Protein AF-A0A318KUV0-F1 (afdb_monomer)

Nearest PDB structures (foldseek):
  8rte-assembly1_B  TM=6.485E-01  e=6.476E-03  Bacillus phage phi105
  7v1k-assembly1_A-2  TM=5.386E-01  e=4.989E-03  Homo sapiens
  7v1m-assembly1_H  TM=5.666E-01  e=4.022E-02  Homo sapiens
  5tqb-assembly1_B  TM=4.330E-01  e=5.695E-02  Thermochaetoides thermophila DSM 1495
  8qag-assembly2_B  TM=3.791E-01  e=3.536E-01  synthetic construct

Foldseek 3Di:
DVLVVQCVVCVVVVDLLSNLLSLLVVLVVCLVVVVLVVSLVSLVVSCVSLVVVVPDPPDDLLSLQSNLSSLLSNLLSCLLVLVLVSNVVSLVVSLVSQVVSNLPDANPSSRRHNLCSLLSQLSSCLSNLNLVRNVVSLVVHPLVSSPDLLSSLVSLQSNLSSCVSVVNLVSSLVSNVVSCVSPVVNLLPDPSSLVSLVVCCVPPDPPCNVVSVVSCVSSVRDD

Solvent-accessible surface area (backbone atoms only — not comparable to full-atom values): 11361 Å² total; per-residue (Å²): 108,72,52,63,49,48,37,53,52,18,63,75,66,74,40,45,61,51,32,31,57,24,34,52,57,39,29,53,56,27,44,77,69,67,41,43,70,59,20,44,50,47,35,50,53,31,43,64,63,36,50,84,50,66,83,42,93,86,51,59,68,57,58,54,32,52,44,25,44,32,35,34,50,43,12,47,47,29,10,71,69,60,35,56,71,57,15,53,52,23,41,53,54,17,44,53,45,24,58,74,61,29,88,84,42,60,29,82,91,80,56,32,28,42,57,45,47,34,45,49,44,16,46,38,18,40,52,52,73,34,34,71,55,10,51,54,26,47,72,68,43,54,65,85,66,39,80,50,49,56,58,47,13,50,40,30,41,41,53,17,52,20,27,48,76,68,74,35,53,70,60,16,50,54,26,45,53,53,12,36,76,60,16,51,71,46,43,42,73,31,65,67,52,48,54,52,47,55,50,40,70,76,60,52,58,91,92,40,58,64,61,54,48,55,51,27,52,77,38,68,43,94,123

Sequence (223 aa):
MVAGRAVNEGYEADDPYVIACSAWAMVQALRDSGRWEEAITLARNAIDQISPFLGREDTPDDWHGIVGALEFEIAYVHGRRGRSGDAWRGLEQADRIAQQLGPTYRHVQTSFSQPIMAAHATTLGVELRQPGEALRAARSVDTDRIVSVPRRGRHLIEVARAYMQRDEDTAALAMLVKSEQTAPETIRYNGFARDMLCDLLKKPPTGMHADIRELSQRVGVRV

Secondary structure (DSSP, 8-state):
-HHHHHHHHHHHHT-HHHHHHHHHHHHHHHHHTT-HHHHHHHHHHHHHHHHHHHTSTT--HHHHHHHHHHHHHHHHHHHHTT-HHHHHHHHHHHHHHHHHH-TT---TTT--SGGGHHHHHHHHHHHTT-HHHHHHHHHT--GGG---HHHHHHHHHHHHHHHHTTT-HHHHHHHHHHHHHH-HHHHHT-HHHHHHHHHHHHSPPTT-HHHHHHHHHHHT---

Organism: NCBI:txid228006

InterPro domains:
  IPR011990 Tetratricopeptide-like helical domain superfamily [G3DSA:1.25.40.10] (5-211)
  IPR011990 Tetratricopeptide-like helical domain superfamily [SSF48452] (25-187)

Structure (mmCIF, N/CA/C/O backbone):
data_AF-A0A318KUV0-F1
#
_entry.id   AF-A0A318KUV0-F1
#
loop_
_atom_site.group_PDB
_atom_site.id
_atom_site.type_symbol
_atom_site.label_atom_id
_atom_site.label_alt_id
_atom_site.label_comp_id
_atom_site.label_asym_id
_atom_site.label_entity_id
_atom_site.label_seq_id
_atom_site.pdbx_PDB_ins_code
_atom_site.Cartn_x
_atom_site.Cartn_y
_atom_site.Cartn_z
_atom_site.occupancy
_atom_site.B_iso_or_equiv
_atom_site.auth_seq_id
_atom_site.auth_comp_id
_atom_site.auth_asym_id
_atom_site.auth_atom_id
_atom_site.pdbx_PDB_model_num
ATOM 1 N N . MET A 1 1 ? -12.215 11.969 -16.880 1.00 49.59 1 MET A N 1
ATOM 2 C CA . MET A 1 1 ? -11.351 11.363 -15.840 1.00 49.59 1 MET A CA 1
ATOM 3 C C . MET A 1 1 ? -9.904 11.637 -16.239 1.00 49.59 1 MET A C 1
ATOM 5 O O . MET A 1 1 ? -9.549 11.265 -17.348 1.00 49.59 1 MET A O 1
ATOM 9 N N . VAL A 1 2 ? -9.100 12.320 -15.415 1.00 53.75 2 VAL A N 1
ATOM 10 C CA . VAL A 1 2 ? -7.715 12.722 -15.772 1.00 53.75 2 VAL A CA 1
ATOM 11 C C . VAL A 1 2 ? -6.841 11.510 -16.129 1.00 53.75 2 VAL A C 1
ATOM 13 O O . VAL A 1 2 ? -6.097 11.569 -17.098 1.00 53.75 2 VAL A O 1
ATOM 16 N N . ALA A 1 3 ? -7.034 10.373 -15.451 1.00 53.19 3 ALA A N 1
ATOM 17 C CA . ALA A 1 3 ? -6.349 9.117 -15.768 1.00 53.19 3 ALA A CA 1
ATOM 18 C C . ALA A 1 3 ? -6.646 8.597 -17.188 1.00 53.19 3 ALA A C 1
ATOM 20 O O . ALA A 1 3 ? -5.745 8.132 -17.871 1.00 53.19 3 ALA A O 1
ATOM 21 N N . GLY A 1 4 ? -7.892 8.713 -17.665 1.00 46.19 4 GLY A N 1
ATOM 22 C CA . GLY A 1 4 ? -8.251 8.302 -19.029 1.00 46.19 4 GLY A CA 1
ATOM 23 C C . GLY A 1 4 ? -7.631 9.196 -20.104 1.00 46.19 4 GLY A C 1
ATOM 24 O O . GLY A 1 4 ? -7.308 8.718 -21.184 1.00 46.19 4 GLY A O 1
ATOM 25 N N . ARG A 1 5 ? -7.416 10.479 -19.788 1.00 59.31 5 ARG A N 1
ATOM 26 C CA . ARG A 1 5 ? -6.729 11.420 -20.675 1.00 59.31 5 ARG A CA 1
ATOM 27 C C . ARG A 1 5 ? -5.219 11.160 -20.718 1.00 59.31 5 ARG A C 1
ATOM 29 O O . ARG A 1 5 ? -4.675 11.119 -21.808 1.00 59.31 5 ARG A O 1
ATOM 36 N N . ALA A 1 6 ? -4.586 10.891 -19.573 1.00 61.41 6 ALA A N 1
ATOM 37 C CA . ALA A 1 6 ? -3.166 10.530 -19.503 1.00 61.41 6 ALA A CA 1
ATOM 38 C C . ALA A 1 6 ? -2.847 9.232 -20.270 1.00 61.41 6 ALA A C 1
ATOM 40 O O . ALA A 1 6 ? -1.854 9.172 -20.983 1.00 61.41 6 ALA A O 1
ATOM 41 N N . VAL A 1 7 ? -3.728 8.222 -20.195 1.00 59.88 7 VAL A N 1
ATOM 42 C CA . VAL A 1 7 ? -3.607 7.004 -21.018 1.00 59.88 7 VAL A CA 1
ATOM 43 C C . VAL A 1 7 ? -3.669 7.340 -22.511 1.00 59.88 7 VAL A C 1
ATOM 45 O O . VAL A 1 7 ? -2.846 6.846 -23.272 1.00 59.88 7 VAL A O 1
ATOM 48 N N . ASN A 1 8 ? -4.609 8.193 -22.932 1.00 59.19 8 ASN A N 1
ATOM 49 C CA . ASN A 1 8 ? -4.754 8.570 -24.339 1.00 59.19 8 ASN A CA 1
ATOM 50 C C . ASN A 1 8 ? -3.560 9.395 -24.855 1.00 59.19 8 ASN A C 1
ATOM 52 O O . ASN A 1 8 ? -3.071 9.133 -25.943 1.00 59.19 8 ASN A O 1
ATOM 56 N N . GLU A 1 9 ? -3.053 10.337 -24.055 1.00 57.72 9 GLU A N 1
ATOM 57 C CA . GLU A 1 9 ? -1.864 11.140 -24.382 1.00 57.72 9 GLU A CA 1
ATOM 58 C C . GLU A 1 9 ? -0.579 10.284 -24.410 1.00 57.72 9 GLU A C 1
ATOM 60 O O . GLU A 1 9 ? 0.293 10.514 -25.241 1.00 57.72 9 GLU A O 1
ATOM 65 N N . GLY A 1 10 ? -0.471 9.250 -23.563 1.00 57.34 10 GLY A N 1
ATOM 66 C CA . GLY A 1 10 ? 0.633 8.284 -23.616 1.00 57.34 10 GLY A CA 1
ATOM 67 C C . GLY A 1 10 ? 0.659 7.472 -24.913 1.00 57.34 10 GLY A C 1
ATOM 68 O O . GLY A 1 10 ? 1.731 7.256 -25.473 1.00 57.34 10 GLY A O 1
ATOM 69 N N . TYR A 1 11 ? -0.513 7.087 -25.428 1.00 55.66 11 TYR A N 1
ATOM 70 C CA . TYR A 1 11 ? -0.623 6.460 -26.749 1.00 55.66 11 TYR A CA 1
ATOM 71 C C . TYR A 1 11 ? -0.291 7.427 -27.896 1.00 55.66 11 TYR A C 1
ATOM 73 O O . TYR A 1 11 ? 0.215 6.987 -28.918 1.00 55.66 11 TYR A O 1
ATOM 81 N N . GLU A 1 12 ? -0.525 8.735 -27.744 1.00 57.56 12 GLU A N 1
ATOM 82 C CA . GLU A 1 12 ? -0.132 9.735 -28.754 1.00 57.56 12 GLU A CA 1
ATOM 83 C C . GLU A 1 12 ? 1.391 9.976 -28.803 1.00 57.56 12 GLU A C 1
ATOM 85 O O . GLU A 1 12 ? 1.899 10.444 -29.822 1.00 57.56 12 GLU A O 1
ATOM 90 N N . ALA A 1 13 ? 2.123 9.643 -27.732 1.00 59.88 13 ALA A N 1
ATOM 91 C CA . ALA A 1 13 ? 3.579 9.777 -27.643 1.00 59.88 13 ALA A CA 1
ATOM 92 C C . ALA A 1 13 ? 4.362 8.488 -27.980 1.00 59.88 13 ALA A C 1
ATOM 94 O O . ALA A 1 13 ? 5.587 8.552 -28.073 1.00 59.88 13 ALA A O 1
ATOM 95 N N . ASP A 1 14 ? 3.684 7.341 -28.138 1.00 72.38 14 ASP A N 1
ATOM 96 C CA . ASP A 1 14 ? 4.270 6.009 -28.395 1.00 72.38 14 ASP A CA 1
ATOM 97 C C . ASP A 1 14 ? 5.411 5.598 -27.425 1.00 72.38 14 ASP A C 1
ATOM 99 O O . ASP A 1 14 ? 6.245 4.754 -27.754 1.00 72.38 14 ASP A O 1
ATOM 103 N N . ASP A 1 15 ? 5.455 6.156 -26.205 1.00 89.62 15 ASP A N 1
ATOM 104 C CA . ASP A 1 15 ? 6.446 5.802 -25.177 1.00 89.62 15 ASP A CA 1
ATOM 105 C C . ASP A 1 15 ? 5.895 4.701 -24.240 1.00 89.62 15 ASP A C 1
ATOM 107 O O . ASP A 1 15 ? 5.002 4.976 -23.421 1.00 89.62 15 ASP A O 1
ATOM 111 N N . PRO A 1 16 ? 6.434 3.462 -24.290 1.00 93.62 16 PRO A N 1
ATOM 112 C CA . PRO A 1 16 ? 5.980 2.351 -23.452 1.00 93.62 16 PRO A CA 1
ATOM 113 C C . PRO A 1 16 ? 6.046 2.640 -21.949 1.00 93.62 16 PRO A C 1
ATOM 115 O O . PRO A 1 16 ? 5.215 2.136 -21.189 1.00 93.62 16 PRO A O 1
ATOM 118 N N . TYR A 1 17 ? 6.997 3.465 -21.501 1.00 95.62 17 TYR A N 1
ATOM 119 C CA . TYR A 1 17 ? 7.115 3.840 -20.095 1.00 95.62 17 TYR A CA 1
ATOM 120 C C . TYR A 1 17 ? 5.980 4.769 -19.659 1.00 95.62 17 TYR A C 1
ATOM 122 O O . TYR A 1 17 ? 5.372 4.560 -18.606 1.00 95.62 17 TYR A O 1
ATOM 130 N N . VAL A 1 18 ? 5.622 5.755 -20.487 1.00 94.94 18 VAL A N 1
ATOM 131 C CA . VAL A 1 18 ? 4.495 6.663 -20.208 1.00 94.94 18 VAL A CA 1
ATOM 132 C C . VAL A 1 18 ? 3.168 5.898 -20.209 1.00 94.94 18 VAL A C 1
ATOM 134 O O . VAL A 1 18 ? 2.316 6.129 -19.339 1.00 94.94 18 VAL A O 1
ATOM 137 N N . ILE A 1 19 ? 3.008 4.940 -21.128 1.00 94.50 19 ILE A N 1
ATOM 138 C CA . ILE A 1 19 ? 1.853 4.033 -21.159 1.00 94.50 19 ILE A CA 1
ATOM 139 C C . ILE A 1 19 ? 1.793 3.203 -19.870 1.00 94.50 19 ILE A C 1
ATOM 141 O O . ILE A 1 19 ? 0.740 3.158 -19.229 1.00 94.50 19 ILE A O 1
ATOM 145 N N . ALA A 1 20 ? 2.908 2.611 -19.430 1.00 97.31 20 ALA A N 1
ATOM 146 C CA . ALA A 1 20 ? 2.973 1.829 -18.194 1.00 97.31 20 ALA A CA 1
ATOM 147 C C . ALA A 1 20 ? 2.659 2.665 -16.939 1.00 97.31 20 ALA A C 1
ATOM 149 O O . ALA A 1 20 ? 1.862 2.248 -16.091 1.00 97.31 20 ALA A O 1
ATOM 150 N N . CYS A 1 21 ? 3.196 3.883 -16.850 1.00 96.81 21 CYS A N 1
ATOM 151 C CA . CYS A 1 21 ? 2.899 4.839 -15.781 1.00 96.81 21 CYS A CA 1
ATOM 152 C C . CYS A 1 21 ? 1.412 5.219 -15.734 1.00 96.81 21 CYS A C 1
ATOM 154 O O . CYS A 1 21 ? 0.814 5.305 -14.653 1.00 96.81 21 CYS A O 1
ATOM 156 N N . SER A 1 22 ? 0.795 5.413 -16.899 1.00 95.69 22 SER A N 1
ATOM 157 C CA . SER A 1 22 ? -0.633 5.729 -17.015 1.00 95.69 22 SER A CA 1
ATOM 158 C C . SER A 1 22 ? -1.513 4.525 -16.671 1.00 95.69 22 SER A C 1
ATOM 160 O O . SER A 1 22 ? -2.502 4.663 -15.942 1.00 95.69 22 SER A O 1
ATOM 162 N N . ALA A 1 23 ? -1.122 3.331 -17.126 1.00 97.25 23 ALA A N 1
ATOM 163 C CA . ALA A 1 23 ? -1.769 2.073 -16.778 1.00 97.25 23 ALA A CA 1
ATOM 164 C C . ALA A 1 23 ? -1.761 1.860 -15.261 1.00 97.25 23 ALA A C 1
ATOM 166 O O . ALA A 1 23 ? -2.817 1.618 -14.685 1.00 97.25 23 ALA A O 1
ATOM 167 N N . TRP A 1 24 ? -0.625 2.059 -14.587 1.00 98.25 24 TRP A N 1
ATOM 168 C CA . TRP A 1 24 ? -0.522 1.922 -13.129 1.00 98.25 24 TRP A CA 1
ATOM 169 C C . TRP A 1 24 ? -1.517 2.814 -12.366 1.00 98.25 24 TRP A C 1
ATOM 171 O O . TRP A 1 24 ? -2.140 2.377 -11.393 1.00 98.25 24 TRP A O 1
ATOM 181 N N . ALA A 1 25 ? -1.722 4.057 -12.812 1.00 96.00 25 ALA A N 1
ATOM 182 C CA . ALA A 1 25 ? -2.704 4.954 -12.200 1.00 96.00 25 ALA A CA 1
ATOM 183 C C . ALA A 1 25 ? -4.151 4.480 -12.444 1.00 96.00 25 ALA A C 1
ATOM 185 O O . ALA A 1 25 ? -4.983 4.503 -11.534 1.00 96.00 25 ALA A O 1
ATOM 186 N N . MET A 1 26 ? -4.458 4.020 -13.661 1.00 97.62 26 MET A N 1
ATOM 187 C CA . MET A 1 26 ? -5.793 3.533 -14.026 1.00 97.62 26 MET A CA 1
ATOM 188 C C . MET A 1 26 ? -6.140 2.199 -13.347 1.00 97.62 26 MET A C 1
ATOM 190 O O . MET A 1 26 ? -7.279 2.008 -12.919 1.00 97.62 26 MET A O 1
ATOM 194 N N . VAL A 1 27 ? -5.172 1.293 -13.190 1.00 98.19 27 VAL A N 1
ATOM 195 C CA . VAL A 1 27 ? -5.347 -0.007 -12.519 1.00 98.19 27 VAL A CA 1
ATOM 196 C C . VAL A 1 27 ? -5.857 0.175 -11.091 1.00 98.19 27 VAL A C 1
ATOM 198 O O . VAL A 1 27 ? -6.770 -0.538 -10.675 1.00 98.19 27 VAL A O 1
ATOM 201 N N . GLN A 1 28 ? -5.366 1.185 -10.368 1.00 95.31 28 GLN A N 1
ATOM 202 C CA . GLN A 1 28 ? -5.860 1.510 -9.028 1.00 95.31 28 GLN A CA 1
ATOM 203 C C . GLN A 1 28 ? -7.338 1.921 -9.042 1.00 95.31 28 GLN A C 1
ATOM 205 O O . GLN A 1 28 ? -8.122 1.413 -8.240 1.00 95.31 28 GLN A O 1
ATOM 210 N N . ALA A 1 29 ? -7.744 2.775 -9.987 1.00 96.06 29 ALA A N 1
ATOM 211 C CA . ALA A 1 29 ? -9.140 3.193 -10.133 1.00 96.06 29 ALA A CA 1
ATOM 212 C C . ALA A 1 29 ? -10.065 2.026 -10.533 1.00 96.06 29 ALA A C 1
ATOM 214 O O . ALA A 1 29 ? -11.179 1.894 -10.016 1.00 96.06 29 ALA A O 1
ATOM 215 N N . LEU A 1 30 ? -9.605 1.145 -11.427 1.00 97.50 30 LEU A N 1
ATOM 216 C CA . LEU A 1 30 ? -10.337 -0.062 -11.824 1.00 97.50 30 LEU A CA 1
ATOM 217 C C . LEU A 1 30 ? -10.481 -1.041 -10.652 1.00 97.50 30 LEU A C 1
ATOM 219 O O . LEU A 1 30 ? -11.585 -1.515 -10.380 1.00 97.50 30 LEU A O 1
ATOM 223 N N . ARG A 1 31 ? -9.401 -1.289 -9.900 1.00 96.69 31 ARG A N 1
ATOM 224 C CA . ARG A 1 31 ? -9.427 -2.125 -8.690 1.00 96.69 31 ARG A CA 1
ATOM 225 C C . ARG A 1 31 ? -10.434 -1.596 -7.673 1.00 96.69 31 ARG A C 1
ATOM 227 O O . ARG A 1 31 ? -11.232 -2.374 -7.146 1.00 96.69 31 ARG A O 1
ATOM 234 N N . ASP A 1 32 ? -10.395 -0.295 -7.398 1.00 92.56 32 ASP A N 1
ATOM 235 C CA . ASP A 1 32 ? -11.216 0.324 -6.357 1.00 92.56 32 ASP A CA 1
ATOM 236 C C . ASP A 1 32 ? -12.702 0.409 -6.762 1.00 92.56 32 ASP A C 1
ATOM 238 O O . ASP A 1 32 ? -13.569 0.427 -5.892 1.00 92.56 32 ASP A O 1
ATOM 242 N N . SER A 1 33 ? -13.010 0.344 -8.066 1.00 95.12 33 SER A N 1
ATOM 243 C CA . SER A 1 33 ? -14.377 0.226 -8.609 1.00 95.12 33 SER A CA 1
ATOM 244 C C . SER A 1 33 ? -14.851 -1.217 -8.848 1.00 95.12 33 SER A C 1
ATOM 246 O O . SER A 1 33 ? -15.948 -1.420 -9.365 1.00 95.12 33 SER A O 1
ATOM 248 N N . GLY A 1 34 ? -14.060 -2.230 -8.476 1.00 95.44 34 GLY A N 1
ATOM 249 C CA . GLY A 1 34 ? -14.435 -3.644 -8.619 1.00 95.44 34 GLY A CA 1
ATOM 250 C C . GLY A 1 34 ? -14.234 -4.236 -10.020 1.00 95.44 34 GLY A C 1
ATOM 251 O O . GLY A 1 34 ? -14.533 -5.408 -10.231 1.00 95.44 34 GLY A O 1
ATOM 252 N N . ARG A 1 35 ? -13.695 -3.466 -10.973 1.00 97.81 35 ARG A N 1
ATOM 253 C CA . 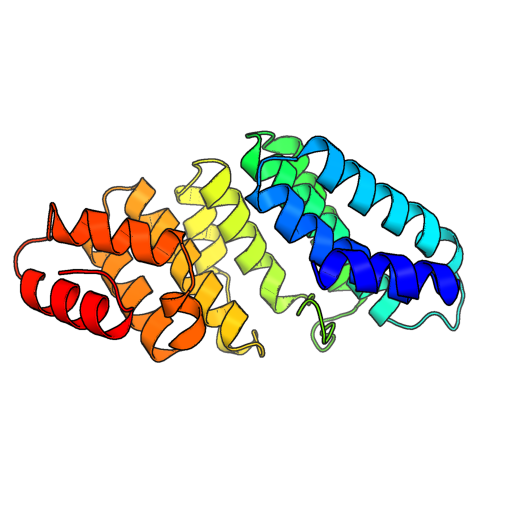ARG A 1 35 ? -13.428 -3.887 -12.363 1.00 97.81 35 ARG A CA 1
ATOM 254 C C . ARG A 1 35 ? -12.109 -4.654 -12.455 1.00 97.81 35 ARG A C 1
ATOM 256 O O . ARG A 1 35 ? -11.144 -4.221 -13.085 1.00 97.81 35 ARG A O 1
ATOM 263 N N . TRP A 1 36 ? -12.037 -5.772 -11.744 1.00 97.62 36 TRP A N 1
ATOM 264 C CA . TRP A 1 36 ? -10.783 -6.469 -11.461 1.00 97.62 36 TRP A CA 1
ATOM 265 C C . TRP A 1 36 ? -10.130 -7.112 -12.686 1.00 97.62 36 TRP A C 1
ATOM 267 O O . TRP A 1 36 ? -8.916 -7.014 -12.853 1.00 97.62 36 TRP A O 1
ATOM 277 N N . GLU A 1 37 ? -10.908 -7.767 -13.544 1.00 97.69 37 GLU A N 1
ATOM 278 C CA . GLU A 1 37 ? -10.403 -8.395 -14.768 1.00 97.69 37 GLU A CA 1
ATOM 279 C C . GLU A 1 37 ? -9.817 -7.350 -15.725 1.00 97.69 37 GLU A C 1
ATOM 281 O O . GLU A 1 37 ? -8.754 -7.566 -16.308 1.00 97.69 37 GLU A O 1
ATOM 286 N N . GLU A 1 38 ? -10.468 -6.191 -15.830 1.00 98.25 38 GLU A N 1
ATOM 287 C CA . GLU A 1 38 ? -9.990 -5.068 -16.639 1.00 98.25 38 GLU A CA 1
ATOM 288 C C . GLU A 1 38 ? -8.704 -4.472 -16.064 1.00 98.25 38 GLU A C 1
ATOM 290 O O . GLU A 1 38 ? -7.775 -4.185 -16.814 1.00 98.25 38 GLU A O 1
ATOM 295 N N . ALA A 1 39 ? -8.614 -4.355 -14.735 1.00 98.38 39 ALA A N 1
ATOM 296 C CA . ALA A 1 39 ? -7.406 -3.907 -14.047 1.00 98.38 39 ALA A CA 1
ATOM 297 C C . ALA A 1 39 ? -6.210 -4.831 -14.343 1.00 98.38 39 ALA A C 1
ATOM 299 O O . ALA A 1 39 ? -5.146 -4.363 -14.741 1.00 98.38 39 ALA A O 1
ATOM 300 N N . ILE A 1 40 ? -6.393 -6.150 -14.209 1.00 98.38 40 ILE A N 1
ATOM 301 C CA . ILE A 1 40 ? -5.331 -7.133 -14.486 1.00 98.38 40 ILE A CA 1
ATOM 302 C C . ILE A 1 40 ? -4.932 -7.101 -15.964 1.00 98.38 40 ILE A C 1
ATOM 304 O O . ILE A 1 40 ? -3.743 -7.121 -16.275 1.00 98.38 40 ILE A O 1
ATOM 308 N N . THR A 1 41 ? -5.910 -7.044 -16.871 1.00 98.56 41 THR A N 1
ATOM 309 C CA . THR A 1 41 ? -5.653 -7.019 -18.318 1.00 98.56 41 THR A CA 1
ATOM 310 C C . THR A 1 41 ? -4.865 -5.774 -18.712 1.00 98.56 41 THR A C 1
ATOM 312 O O . THR A 1 41 ? -3.871 -5.881 -19.424 1.00 98.56 41 THR A O 1
ATOM 315 N N . LEU A 1 42 ? -5.253 -4.602 -18.201 1.00 98.44 42 LEU A N 1
ATOM 316 C CA . LEU A 1 42 ? -4.548 -3.351 -18.468 1.00 98.44 42 LEU A CA 1
ATOM 317 C C . LEU A 1 42 ? -3.098 -3.392 -17.968 1.00 98.44 42 LEU A C 1
ATOM 319 O O . LEU A 1 42 ? -2.193 -3.005 -18.703 1.00 98.44 42 LEU A O 1
ATOM 323 N N . ALA A 1 43 ? -2.875 -3.882 -16.745 1.00 98.38 43 ALA A N 1
ATOM 324 C CA . ALA A 1 43 ? -1.534 -3.993 -16.182 1.00 98.38 43 ALA A CA 1
ATOM 325 C C . ALA A 1 43 ? -0.644 -4.949 -16.993 1.00 98.38 43 ALA A C 1
ATOM 327 O O . ALA A 1 43 ? 0.483 -4.593 -17.325 1.00 98.38 43 ALA A O 1
ATOM 328 N N . ARG A 1 44 ? -1.161 -6.130 -17.361 1.00 98.50 44 ARG A N 1
ATOM 329 C CA . ARG A 1 44 ? -0.422 -7.112 -18.172 1.00 98.50 44 ARG A CA 1
ATOM 330 C C . ARG A 1 44 ? -0.080 -6.576 -19.553 1.00 98.50 44 ARG A C 1
ATOM 332 O O . ARG A 1 44 ? 1.074 -6.644 -19.942 1.00 98.50 44 ARG A O 1
ATOM 339 N N . ASN A 1 45 ? -1.040 -5.958 -20.239 1.00 98.31 45 ASN A N 1
ATOM 340 C CA . ASN A 1 45 ? -0.791 -5.370 -21.555 1.00 98.31 45 ASN A CA 1
ATOM 341 C C . ASN A 1 45 ? 0.303 -4.293 -21.499 1.00 98.31 45 ASN A C 1
ATOM 343 O O . ASN A 1 45 ? 1.127 -4.211 -22.404 1.00 98.31 45 ASN A O 1
ATOM 347 N N . ALA A 1 46 ? 0.328 -3.476 -20.442 1.00 97.81 46 ALA A N 1
ATOM 348 C CA . ALA A 1 46 ? 1.381 -2.485 -20.249 1.00 97.81 46 ALA A CA 1
ATOM 349 C C . ALA A 1 46 ? 2.752 -3.132 -19.980 1.00 97.81 46 ALA A C 1
ATOM 351 O O . ALA A 1 46 ? 3.750 -2.695 -20.552 1.00 97.81 46 ALA A O 1
ATOM 352 N N . ILE A 1 47 ? 2.801 -4.193 -19.163 1.00 98.31 47 ILE A N 1
ATOM 353 C CA . ILE A 1 47 ? 4.022 -4.985 -18.936 1.00 98.31 47 ILE A CA 1
ATOM 354 C C . ILE A 1 47 ? 4.512 -5.608 -20.251 1.00 98.31 47 ILE A C 1
ATOM 356 O O . ILE A 1 47 ? 5.695 -5.507 -20.573 1.00 98.31 47 ILE A O 1
ATOM 360 N N . ASP A 1 48 ? 3.624 -6.200 -21.046 1.00 97.75 48 ASP A N 1
ATOM 361 C CA . ASP A 1 48 ? 3.975 -6.843 -22.316 1.00 97.75 48 ASP A CA 1
ATOM 362 C C . ASP A 1 48 ? 4.539 -5.837 -23.330 1.00 97.75 48 ASP A C 1
ATOM 364 O O . ASP A 1 48 ? 5.472 -6.157 -24.065 1.00 97.75 48 ASP A O 1
ATOM 368 N N . GLN A 1 49 ? 4.024 -4.603 -23.345 1.00 96.62 49 GLN A N 1
ATOM 369 C CA . GLN A 1 49 ? 4.520 -3.538 -24.223 1.00 96.62 49 GLN A CA 1
ATOM 370 C C . GLN A 1 49 ? 5.909 -3.026 -23.823 1.00 96.62 49 GLN A C 1
ATOM 372 O O . GLN A 1 49 ? 6.732 -2.759 -24.698 1.00 96.62 49 GLN A O 1
ATOM 377 N N . ILE A 1 50 ? 6.194 -2.898 -22.522 1.00 96.81 50 ILE A N 1
ATOM 378 C CA . ILE A 1 50 ? 7.492 -2.400 -22.038 1.00 96.81 50 ILE A CA 1
ATOM 379 C C . ILE A 1 50 ? 8.568 -3.502 -21.974 1.00 96.81 50 ILE A C 1
ATOM 381 O O . ILE A 1 50 ? 9.759 -3.215 -22.093 1.00 96.81 50 ILE A O 1
ATOM 385 N N . SER A 1 51 ? 8.176 -4.777 -21.864 1.00 96.50 51 SER A N 1
ATOM 386 C CA . SER A 1 51 ? 9.088 -5.926 -21.706 1.00 96.50 51 SER A CA 1
ATOM 387 C C . SER A 1 51 ? 10.194 -6.053 -22.769 1.00 96.50 51 SER A C 1
ATOM 389 O O . SER A 1 51 ? 11.337 -6.309 -22.386 1.00 96.50 51 SER A O 1
ATOM 391 N N . PRO A 1 52 ? 9.944 -5.837 -24.080 1.00 95.81 52 PRO A N 1
ATOM 392 C CA . PRO A 1 52 ? 10.981 -5.930 -25.117 1.00 95.81 52 PRO A CA 1
ATOM 393 C C . PRO A 1 52 ? 12.133 -4.929 -24.962 1.00 95.81 52 PRO A C 1
ATOM 395 O O . PRO A 1 52 ? 13.159 -5.047 -25.637 1.00 95.81 52 PRO A O 1
ATOM 398 N N . PHE A 1 53 ? 11.960 -3.912 -24.119 1.00 95.44 53 PHE A N 1
ATOM 399 C CA . PHE A 1 53 ? 12.953 -2.875 -23.887 1.00 95.44 53 PHE A CA 1
ATOM 400 C C . PHE A 1 53 ? 13.841 -3.193 -22.686 1.00 95.44 53 PHE A C 1
ATOM 402 O O . PHE A 1 53 ? 15.004 -2.824 -22.717 1.00 95.44 53 PHE A O 1
ATOM 409 N N . LEU A 1 54 ? 13.348 -3.950 -21.698 1.00 95.50 54 LEU A N 1
ATOM 410 C CA . LEU A 1 54 ? 14.022 -4.187 -20.413 1.00 95.50 54 LEU A CA 1
ATOM 411 C C . LEU A 1 54 ? 15.389 -4.878 -20.523 1.00 95.50 54 LEU A C 1
ATOM 413 O O . LEU A 1 54 ? 16.245 -4.694 -19.668 1.00 95.50 54 LEU A O 1
ATOM 417 N N . GLY A 1 55 ? 15.611 -5.665 -21.578 1.00 92.50 55 GLY A N 1
ATOM 418 C CA . GLY A 1 55 ? 16.879 -6.366 -21.805 1.00 92.50 55 GLY A CA 1
ATOM 419 C C . GLY A 1 55 ? 17.985 -5.521 -22.446 1.00 92.50 55 GLY A C 1
ATOM 420 O O . GLY A 1 55 ? 19.053 -6.062 -22.732 1.00 92.50 55 GLY A O 1
ATOM 421 N N . ARG A 1 56 ? 17.741 -4.239 -22.747 1.00 94.00 56 ARG A N 1
ATOM 422 C CA . ARG A 1 56 ? 18.737 -3.364 -23.389 1.00 94.00 56 ARG A CA 1
ATOM 423 C C . ARG A 1 56 ? 19.676 -2.781 -22.337 1.00 94.00 56 ARG A C 1
ATOM 425 O O . ARG A 1 56 ? 19.216 -2.385 -21.270 1.00 94.00 56 ARG A O 1
ATOM 432 N N . GLU A 1 57 ? 20.960 -2.685 -22.671 1.00 87.94 57 GLU A N 1
ATOM 433 C CA . GLU A 1 57 ? 22.021 -2.214 -21.766 1.00 87.94 57 GLU A CA 1
ATOM 434 C C . GLU A 1 57 ? 21.746 -0.808 -21.205 1.00 87.94 57 GLU A C 1
ATOM 436 O O . GLU A 1 57 ? 21.937 -0.574 -20.018 1.00 87.94 57 GLU A O 1
ATOM 441 N N . ASP A 1 58 ? 21.186 0.086 -22.024 1.00 92.00 58 ASP A N 1
ATOM 442 C CA . ASP A 1 58 ? 20.901 1.477 -21.646 1.00 92.00 58 ASP A CA 1
ATOM 443 C C . ASP A 1 58 ? 19.495 1.691 -21.051 1.00 92.00 58 ASP A C 1
ATOM 445 O O . ASP A 1 58 ? 18.998 2.820 -21.005 1.00 92.00 58 ASP A O 1
ATOM 449 N N . THR A 1 59 ? 18.797 0.626 -20.641 1.00 94.62 59 THR A N 1
ATOM 450 C CA . THR A 1 59 ? 17.435 0.767 -20.102 1.00 94.62 59 THR A CA 1
ATOM 451 C C . THR A 1 59 ? 17.461 1.442 -18.733 1.00 94.62 59 THR A C 1
ATOM 453 O O . THR A 1 59 ? 18.101 0.918 -17.822 1.00 94.62 59 THR A O 1
ATOM 456 N N . PRO A 1 60 ? 16.718 2.544 -18.523 1.00 96.00 60 PRO A N 1
ATOM 457 C CA . PRO A 1 60 ? 16.648 3.174 -17.212 1.00 96.00 60 PRO A CA 1
ATOM 458 C C . PRO A 1 60 ? 16.013 2.257 -16.160 1.00 96.00 60 PRO A C 1
ATOM 460 O O . PRO A 1 60 ? 15.003 1.600 -16.418 1.00 96.00 60 PRO A O 1
ATOM 463 N N . ASP A 1 61 ? 16.531 2.301 -14.934 1.00 97.50 61 ASP A N 1
ATOM 464 C CA . ASP A 1 61 ? 15.991 1.571 -13.776 1.00 97.50 61 ASP A CA 1
ATOM 465 C C . ASP A 1 61 ? 14.487 1.804 -13.559 1.00 97.50 61 ASP A C 1
ATOM 467 O O . ASP A 1 61 ? 13.754 0.891 -13.177 1.00 97.50 61 ASP A O 1
ATOM 471 N N . ASP A 1 62 ? 13.994 3.008 -13.864 1.00 97.94 62 ASP A N 1
ATOM 472 C CA . ASP A 1 62 ? 12.574 3.353 -13.747 1.00 97.94 62 ASP A CA 1
ATOM 473 C C . ASP A 1 62 ? 11.656 2.471 -14.599 1.00 97.94 62 ASP A C 1
ATOM 475 O O . ASP A 1 62 ? 10.529 2.194 -14.187 1.00 97.94 62 ASP A O 1
ATOM 479 N N . TRP A 1 63 ? 12.139 1.933 -15.720 1.00 98.06 63 TRP A N 1
ATOM 480 C CA . TRP A 1 63 ? 11.363 1.005 -16.546 1.00 98.06 63 TRP A CA 1
ATOM 481 C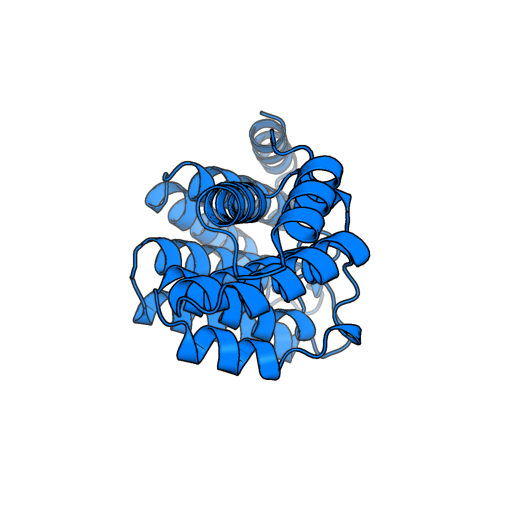 C . TRP A 1 63 ? 11.134 -0.327 -15.826 1.00 98.06 63 TRP A C 1
ATOM 483 O O . TRP A 1 63 ? 10.033 -0.876 -15.850 1.00 98.06 63 TRP A O 1
ATOM 493 N N . HIS A 1 64 ? 12.139 -0.818 -15.103 1.00 98.31 64 HIS A N 1
ATOM 494 C CA . HIS A 1 64 ? 11.977 -1.976 -14.228 1.00 98.31 64 HIS A CA 1
ATOM 495 C C . HIS A 1 64 ? 11.105 -1.625 -13.016 1.00 98.31 64 HIS A C 1
ATOM 497 O O . HIS A 1 64 ? 10.237 -2.407 -12.623 1.00 98.31 64 HIS A O 1
ATOM 503 N N . GLY A 1 65 ? 11.275 -0.428 -12.449 1.00 98.50 65 GLY A N 1
ATOM 504 C CA . GLY A 1 65 ? 10.490 0.030 -11.306 1.00 98.50 65 GLY A CA 1
ATOM 505 C C . GLY A 1 65 ? 8.990 0.135 -11.593 1.00 98.50 65 GLY A C 1
ATOM 506 O O . GLY A 1 65 ? 8.182 -0.262 -10.748 1.00 98.50 65 GLY A O 1
ATOM 507 N N . ILE A 1 66 ? 8.590 0.609 -12.780 1.00 98.62 66 ILE A N 1
ATOM 508 C CA . ILE A 1 66 ? 7.171 0.653 -13.157 1.00 98.62 66 ILE A CA 1
ATOM 509 C C . ILE A 1 66 ? 6.603 -0.751 -13.392 1.00 98.62 66 ILE A C 1
ATOM 511 O O . ILE A 1 66 ? 5.471 -1.018 -12.988 1.00 98.62 66 ILE A O 1
ATOM 515 N N . VAL A 1 67 ? 7.390 -1.677 -13.953 1.00 98.56 67 VAL A N 1
ATOM 516 C CA . VAL A 1 67 ? 6.987 -3.086 -14.105 1.00 98.56 67 VAL A CA 1
ATOM 517 C C . VAL A 1 67 ? 6.766 -3.726 -12.740 1.00 98.56 67 VAL A C 1
ATOM 519 O O . VAL A 1 67 ? 5.706 -4.298 -12.501 1.00 98.56 67 VAL A O 1
ATOM 522 N N . GLY A 1 68 ? 7.697 -3.553 -11.799 1.00 98.62 68 GLY A N 1
ATOM 523 C CA . GLY A 1 68 ? 7.527 -4.048 -10.433 1.00 98.62 68 GLY A CA 1
ATOM 524 C C . GLY A 1 68 ? 6.303 -3.453 -9.727 1.00 98.62 68 GLY A C 1
ATOM 525 O O . GLY A 1 68 ? 5.581 -4.160 -9.018 1.00 98.62 68 GLY A O 1
ATOM 526 N N . ALA A 1 69 ? 6.005 -2.173 -9.968 1.00 98.69 69 ALA A N 1
ATOM 527 C CA . ALA A 1 69 ? 4.791 -1.538 -9.462 1.00 98.69 69 ALA A CA 1
ATOM 528 C C . ALA A 1 69 ? 3.512 -2.154 -10.058 1.00 98.69 69 ALA A C 1
ATOM 530 O O . ALA A 1 69 ? 2.550 -2.382 -9.323 1.00 98.69 69 ALA A O 1
ATOM 531 N N . LEU A 1 70 ? 3.491 -2.434 -11.365 1.00 98.69 70 LEU A N 1
ATOM 532 C CA . LEU A 1 70 ? 2.365 -3.080 -12.050 1.00 98.69 70 LEU A CA 1
ATOM 533 C C . LEU A 1 70 ? 2.167 -4.533 -11.595 1.00 98.69 70 LEU A C 1
ATOM 535 O O . LEU A 1 70 ? 1.029 -4.947 -11.373 1.00 98.69 70 LEU A O 1
ATOM 539 N N . GLU A 1 71 ? 3.250 -5.280 -11.378 1.00 98.62 71 GLU A N 1
ATOM 540 C CA . GLU A 1 71 ? 3.200 -6.638 -10.819 1.00 98.62 71 GLU A CA 1
ATOM 541 C C . GLU A 1 71 ? 2.563 -6.648 -9.423 1.00 98.62 71 GLU A C 1
ATOM 543 O O . GLU A 1 71 ? 1.671 -7.455 -9.138 1.00 98.62 71 GLU A O 1
ATOM 548 N N . PHE A 1 72 ? 2.932 -5.692 -8.560 1.00 98.69 72 PHE A N 1
ATOM 549 C CA . PHE A 1 72 ? 2.264 -5.549 -7.267 1.00 98.69 72 PHE A CA 1
ATOM 550 C C . PHE A 1 72 ? 0.785 -5.150 -7.411 1.00 98.69 72 PHE A C 1
ATOM 552 O O . PHE A 1 72 ? -0.063 -5.650 -6.671 1.00 98.69 72 PHE A O 1
ATOM 559 N N . GLU A 1 73 ? 0.434 -4.272 -8.351 1.00 98.62 73 GLU A N 1
ATOM 560 C CA . GLU A 1 73 ? -0.970 -3.919 -8.587 1.00 98.62 73 GLU A CA 1
ATOM 561 C C . GLU A 1 73 ? -1.804 -5.148 -9.001 1.00 98.62 73 GLU A C 1
ATOM 563 O O . GLU A 1 73 ? -2.897 -5.357 -8.464 1.00 98.62 73 GLU A O 1
ATOM 568 N N . ILE A 1 74 ? -1.265 -6.022 -9.861 1.00 98.69 74 ILE A N 1
ATOM 569 C CA . ILE A 1 74 ? -1.882 -7.314 -10.214 1.00 98.69 74 ILE A CA 1
ATOM 570 C C . ILE A 1 74 ? -2.036 -8.197 -8.968 1.00 98.69 74 ILE A C 1
ATOM 572 O O . ILE A 1 74 ? -3.125 -8.727 -8.714 1.00 98.69 74 ILE A O 1
ATOM 576 N N . ALA A 1 75 ? -0.981 -8.319 -8.156 1.00 98.75 75 ALA A N 1
ATOM 577 C CA . ALA A 1 75 ? -1.005 -9.063 -6.896 1.00 98.75 75 ALA A CA 1
ATOM 578 C C . ALA A 1 75 ? -2.104 -8.558 -5.949 1.00 98.75 75 ALA A C 1
ATOM 580 O O . ALA A 1 75 ? -2.856 -9.345 -5.367 1.00 98.75 75 ALA A O 1
ATOM 581 N N . TYR A 1 76 ? -2.245 -7.238 -5.832 1.00 98.62 76 TYR A N 1
ATOM 582 C CA . TYR A 1 76 ? -3.250 -6.601 -4.991 1.00 98.62 76 TYR A CA 1
ATOM 583 C C . TYR A 1 76 ? -4.667 -6.886 -5.503 1.00 98.62 76 TYR A C 1
ATOM 585 O O . TYR A 1 76 ? -5.548 -7.239 -4.714 1.00 98.62 76 TYR A O 1
ATOM 593 N N . VAL A 1 77 ? -4.900 -6.831 -6.817 1.00 98.62 77 VAL A N 1
ATOM 594 C CA . VAL A 1 77 ? -6.197 -7.229 -7.390 1.00 98.62 77 VAL A CA 1
ATOM 595 C C . VAL A 1 77 ? -6.502 -8.703 -7.094 1.00 98.62 77 VAL A C 1
ATOM 597 O O . VAL A 1 77 ? -7.620 -9.026 -6.687 1.00 98.62 77 VAL A O 1
ATOM 600 N N . HIS A 1 78 ? -5.524 -9.606 -7.212 1.00 98.69 78 HIS A N 1
ATOM 601 C CA . HIS A 1 78 ? -5.698 -11.005 -6.805 1.00 98.69 78 HIS A CA 1
ATOM 602 C C . HIS A 1 78 ? -6.021 -11.151 -5.312 1.00 98.69 78 HIS A C 1
ATOM 604 O O . HIS A 1 78 ? -6.910 -11.932 -4.959 1.00 98.69 78 HIS A O 1
ATOM 610 N N . GLY A 1 79 ? -5.375 -10.358 -4.452 1.00 98.38 79 GLY A N 1
ATOM 611 C CA . GLY A 1 79 ? -5.673 -10.277 -3.021 1.00 98.38 79 GLY A CA 1
ATOM 612 C C . GLY A 1 79 ? -7.130 -9.894 -2.760 1.00 98.38 79 GLY A C 1
ATOM 613 O O . GLY A 1 79 ? -7.838 -10.608 -2.053 1.00 98.38 79 GLY A O 1
ATOM 614 N N . ARG A 1 80 ? -7.622 -8.842 -3.429 1.00 97.19 80 ARG A N 1
ATOM 615 C CA . ARG A 1 80 ? -9.030 -8.398 -3.356 1.00 97.19 80 ARG A CA 1
ATOM 616 C C . ARG A 1 80 ? -10.031 -9.459 -3.823 1.00 97.19 80 ARG A C 1
ATOM 618 O O . ARG A 1 80 ? -11.173 -9.447 -3.375 1.00 97.19 80 ARG A O 1
ATOM 625 N N . ARG A 1 81 ? -9.602 -10.381 -4.689 1.00 97.12 81 ARG A N 1
ATOM 626 C CA . ARG A 1 81 ? -10.393 -11.520 -5.190 1.00 97.12 81 ARG A CA 1
ATOM 627 C C . ARG A 1 81 ? -10.251 -12.792 -4.347 1.00 97.12 81 ARG A C 1
ATOM 629 O O . ARG A 1 81 ? -10.752 -13.840 -4.751 1.00 97.12 81 ARG A O 1
ATOM 636 N N . GLY A 1 82 ? -9.523 -12.751 -3.228 1.00 97.31 82 GLY A N 1
ATOM 637 C CA . GLY A 1 82 ? -9.266 -13.927 -2.389 1.00 97.31 82 GLY A CA 1
ATOM 638 C C . GLY A 1 82 ? -8.344 -14.971 -3.035 1.00 97.31 82 GLY A C 1
ATOM 639 O O . GLY A 1 82 ? -8.267 -16.110 -2.576 1.00 97.31 82 GLY A O 1
ATOM 640 N N . ARG A 1 83 ? -7.631 -14.620 -4.113 1.00 98.25 83 ARG A N 1
ATOM 641 C CA . ARG A 1 83 ? -6.733 -15.529 -4.842 1.00 98.25 83 ARG A CA 1
ATOM 642 C C . ARG A 1 83 ? -5.350 -15.533 -4.193 1.00 98.25 83 ARG A C 1
ATOM 644 O O . ARG A 1 83 ? -4.393 -15.010 -4.752 1.00 98.25 83 ARG A O 1
ATOM 651 N N . SER A 1 84 ? -5.256 -16.122 -2.998 1.00 98.12 84 SER A N 1
ATOM 652 C CA . SER A 1 84 ? -4.058 -16.041 -2.143 1.00 98.12 84 SER A CA 1
ATOM 653 C C . SER A 1 84 ? -2.764 -16.457 -2.850 1.00 98.12 84 SER A C 1
ATOM 655 O O . SER A 1 84 ? -1.796 -15.705 -2.818 1.00 98.12 84 SER A O 1
ATOM 657 N N . GLY A 1 85 ? -2.752 -17.601 -3.541 1.00 98.19 85 GLY A N 1
ATOM 658 C CA . GLY A 1 85 ? -1.550 -18.064 -4.243 1.00 98.19 85 GLY A CA 1
ATOM 659 C C . GLY A 1 85 ? -1.103 -17.128 -5.370 1.00 98.19 85 GLY A C 1
ATOM 660 O O . GLY A 1 85 ? 0.091 -16.917 -5.543 1.00 98.19 85 GLY A O 1
ATOM 661 N N . ASP A 1 86 ? -2.046 -16.546 -6.117 1.00 98.50 86 ASP A N 1
ATOM 662 C CA . ASP A 1 86 ? -1.737 -15.583 -7.183 1.00 98.50 86 ASP A CA 1
ATOM 663 C C . ASP A 1 86 ? -1.208 -14.262 -6.602 1.00 98.50 86 ASP A C 1
ATOM 665 O O . ASP A 1 86 ? -0.244 -13.699 -7.115 1.00 98.50 86 ASP A O 1
ATOM 669 N N . ALA A 1 87 ? -1.803 -13.797 -5.499 1.00 98.69 87 ALA A N 1
ATOM 670 C CA . ALA A 1 87 ? -1.402 -12.569 -4.821 1.00 98.69 87 ALA A CA 1
ATOM 671 C C . ALA A 1 87 ? 0.035 -12.653 -4.283 1.00 98.69 87 ALA A C 1
ATOM 673 O O . ALA A 1 87 ? 0.852 -11.778 -4.560 1.00 98.69 87 ALA A O 1
ATOM 674 N N . TRP A 1 88 ? 0.373 -13.722 -3.557 1.00 98.38 88 TRP A N 1
ATOM 675 C CA . TRP A 1 88 ? 1.718 -13.877 -2.997 1.00 98.38 88 TRP A CA 1
ATOM 676 C C . TRP A 1 88 ? 2.784 -14.071 -4.081 1.00 98.38 88 TRP A C 1
ATOM 678 O O . TRP A 1 88 ? 3.828 -13.431 -4.008 1.00 98.38 88 TRP A O 1
ATOM 688 N N . ARG A 1 89 ? 2.493 -14.835 -5.147 1.00 98.06 89 ARG A N 1
ATOM 689 C CA . ARG A 1 89 ? 3.406 -14.954 -6.301 1.00 98.06 89 ARG A CA 1
ATOM 690 C C . ARG A 1 89 ? 3.682 -13.615 -6.983 1.00 98.06 89 ARG A C 1
ATOM 692 O O . ARG A 1 89 ? 4.821 -13.343 -7.349 1.00 98.06 89 ARG A O 1
ATOM 699 N N . GLY A 1 90 ? 2.653 -12.785 -7.164 1.00 97.81 90 GLY A N 1
ATOM 700 C CA . GLY A 1 90 ? 2.828 -11.456 -7.752 1.00 97.81 90 GLY A CA 1
ATOM 701 C C . GLY A 1 90 ? 3.676 -10.540 -6.862 1.00 97.81 90 GLY A C 1
ATOM 702 O O . GLY A 1 90 ? 4.550 -9.835 -7.361 1.00 97.81 90 GLY A O 1
ATOM 703 N N . LEU A 1 91 ? 3.499 -10.611 -5.536 1.00 98.62 91 LEU A N 1
ATOM 704 C CA . LEU A 1 91 ? 4.374 -9.895 -4.605 1.00 98.62 91 LEU A CA 1
ATOM 705 C C . LEU A 1 91 ? 5.826 -10.384 -4.686 1.00 98.62 91 LEU A C 1
ATOM 707 O O . LEU A 1 91 ? 6.727 -9.557 -4.697 1.00 98.62 91 LEU A O 1
ATOM 711 N N . GLU A 1 92 ? 6.067 -11.692 -4.770 1.00 98.38 92 GLU A N 1
ATOM 712 C CA . GLU A 1 92 ? 7.420 -12.250 -4.926 1.00 98.38 92 GLU A CA 1
ATOM 713 C C . GLU A 1 92 ? 8.087 -11.814 -6.241 1.00 98.38 92 GLU A C 1
ATOM 715 O O . GLU A 1 92 ? 9.299 -11.604 -6.291 1.00 98.38 92 GLU A O 1
ATOM 720 N N . GLN A 1 93 ? 7.318 -11.678 -7.326 1.00 98.06 93 GLN A N 1
ATOM 721 C CA . GLN A 1 93 ? 7.822 -11.133 -8.589 1.00 98.06 93 GLN A CA 1
ATOM 722 C C . GLN A 1 93 ? 8.208 -9.656 -8.439 1.00 98.06 93 GLN A C 1
ATOM 724 O O . GLN A 1 93 ? 9.303 -9.267 -8.848 1.00 98.06 93 GLN A O 1
ATOM 729 N N . ALA A 1 94 ? 7.344 -8.856 -7.815 1.00 98.69 94 ALA A N 1
ATOM 730 C CA . ALA A 1 94 ? 7.620 -7.455 -7.525 1.00 98.69 94 ALA A CA 1
ATOM 731 C C . ALA A 1 94 ? 8.849 -7.296 -6.606 1.00 98.69 94 ALA A C 1
ATOM 733 O O . ALA A 1 94 ? 9.738 -6.501 -6.899 1.00 98.69 94 ALA A O 1
ATOM 734 N N . ASP A 1 95 ? 8.962 -8.097 -5.545 1.00 98.56 95 ASP A N 1
ATOM 735 C CA . ASP A 1 95 ? 10.091 -8.045 -4.611 1.00 98.56 95 ASP A CA 1
ATOM 736 C C . ASP A 1 95 ? 11.418 -8.406 -5.292 1.00 98.56 95 ASP A C 1
ATOM 738 O O . ASP A 1 95 ? 12.414 -7.716 -5.089 1.00 98.56 95 ASP A O 1
ATOM 742 N N . ARG A 1 96 ? 11.437 -9.404 -6.188 1.00 98.50 96 ARG A N 1
ATOM 743 C CA . ARG A 1 96 ? 12.637 -9.721 -6.985 1.00 98.50 96 ARG A CA 1
ATOM 744 C C . ARG A 1 96 ? 13.115 -8.533 -7.819 1.00 98.50 96 ARG A C 1
ATOM 746 O O . ARG A 1 96 ? 14.314 -8.268 -7.848 1.00 98.50 96 ARG A O 1
ATOM 753 N N . ILE A 1 97 ? 12.197 -7.801 -8.448 1.00 98.50 97 ILE A N 1
ATOM 754 C CA . ILE A 1 97 ? 12.536 -6.588 -9.208 1.00 98.50 97 ILE A CA 1
ATOM 755 C C . ILE A 1 97 ? 13.071 -5.501 -8.266 1.00 98.50 97 ILE A C 1
ATOM 757 O O . ILE A 1 97 ? 14.095 -4.881 -8.543 1.00 98.50 97 ILE A O 1
ATOM 761 N N . ALA A 1 98 ? 12.429 -5.294 -7.114 1.00 98.44 98 ALA A N 1
ATOM 762 C CA . ALA A 1 98 ? 12.890 -4.322 -6.126 1.00 98.44 98 ALA A CA 1
ATOM 763 C C . ALA A 1 98 ? 14.295 -4.650 -5.583 1.00 98.44 98 ALA A C 1
ATOM 765 O O . ALA A 1 98 ? 15.097 -3.742 -5.377 1.00 98.44 98 ALA A O 1
ATOM 766 N N . GLN A 1 99 ? 14.610 -5.934 -5.380 1.00 98.25 99 GLN A N 1
ATOM 767 C CA . GLN A 1 99 ? 15.941 -6.385 -4.966 1.00 98.25 99 GLN A CA 1
ATOM 768 C C . GLN A 1 99 ? 17.000 -6.140 -6.049 1.00 98.25 99 GLN A C 1
ATOM 770 O O . GLN A 1 99 ? 18.110 -5.730 -5.715 1.00 98.25 99 GLN A O 1
ATOM 775 N N . GLN A 1 100 ? 16.665 -6.353 -7.326 1.00 97.50 100 GLN A N 1
ATOM 776 C CA . GLN A 1 100 ? 17.567 -6.084 -8.456 1.00 97.50 100 GLN A CA 1
ATOM 777 C C . GLN A 1 100 ? 17.930 -4.599 -8.562 1.00 97.50 100 GLN A C 1
ATOM 779 O O . GLN A 1 100 ? 19.090 -4.269 -8.785 1.00 97.50 100 GLN A O 1
ATOM 784 N N . LEU A 1 101 ? 16.952 -3.719 -8.343 1.00 97.69 101 LEU A N 1
ATOM 785 C CA . LEU A 1 101 ? 17.138 -2.263 -8.349 1.00 97.69 101 LEU A CA 1
ATOM 786 C C . LEU A 1 101 ? 17.890 -1.743 -7.113 1.00 97.69 101 LEU A C 1
ATOM 788 O O . LEU A 1 101 ? 18.421 -0.634 -7.104 1.00 97.69 101 LEU A O 1
ATOM 792 N N . GLY A 1 102 ? 17.959 -2.554 -6.059 1.00 96.69 102 GLY A N 1
ATOM 793 C CA . GLY A 1 102 ? 18.745 -2.274 -4.870 1.00 96.69 102 GLY A CA 1
ATOM 794 C C . GLY A 1 102 ? 18.087 -1.314 -3.866 1.00 96.69 102 GLY A C 1
ATOM 795 O O . GLY A 1 102 ? 17.026 -0.728 -4.095 1.00 96.69 102 GLY A O 1
ATOM 796 N N . PRO A 1 103 ? 18.727 -1.134 -2.698 1.00 93.62 103 PRO A N 1
ATOM 797 C CA . PRO A 1 103 ? 18.100 -0.524 -1.524 1.00 93.62 103 PRO A CA 1
ATOM 798 C C . PRO A 1 103 ? 17.955 1.000 -1.594 1.00 93.62 103 PRO A C 1
ATOM 800 O O . PRO A 1 103 ? 17.244 1.573 -0.767 1.00 93.62 103 PRO A O 1
ATOM 803 N N . THR A 1 104 ? 18.659 1.659 -2.518 1.00 93.75 104 THR A N 1
ATOM 804 C CA . THR A 1 104 ? 18.622 3.117 -2.716 1.00 93.75 104 THR A CA 1
ATOM 805 C C . THR A 1 104 ? 17.636 3.538 -3.797 1.00 93.7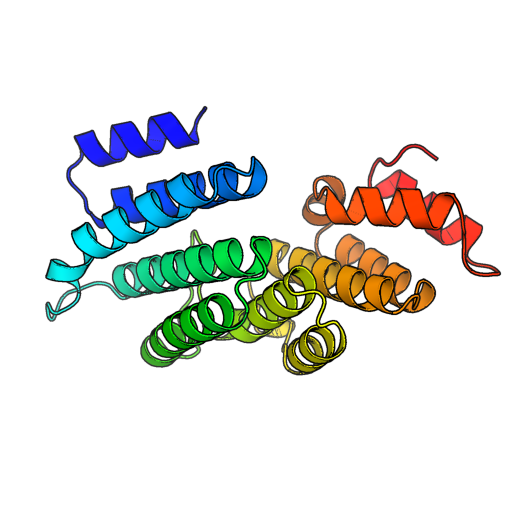5 104 THR A C 1
ATOM 807 O O . THR A 1 104 ? 17.276 4.714 -3.857 1.00 93.75 104 THR A O 1
ATOM 810 N N . TYR A 1 105 ? 17.205 2.605 -4.649 1.00 97.19 105 TYR A N 1
ATOM 811 C CA . TYR A 1 105 ? 16.268 2.899 -5.718 1.00 97.19 105 TYR A CA 1
ATOM 812 C C . TYR A 1 105 ? 14.877 3.218 -5.162 1.00 97.19 105 TYR A C 1
ATOM 814 O O . TYR A 1 105 ? 14.357 2.552 -4.258 1.00 97.19 105 TYR A O 1
ATOM 822 N N . ARG A 1 106 ? 14.244 4.230 -5.756 1.00 96.69 106 ARG A N 1
ATOM 823 C CA . ARG A 1 106 ? 12.833 4.534 -5.551 1.00 96.69 106 ARG A CA 1
ATOM 824 C C . ARG A 1 106 ? 12.241 5.125 -6.818 1.00 96.69 106 ARG A C 1
ATOM 826 O O . ARG A 1 106 ? 12.581 6.243 -7.194 1.00 96.69 106 ARG A O 1
ATOM 833 N N . HIS A 1 107 ? 11.233 4.450 -7.351 1.00 97.75 107 HIS A N 1
ATOM 834 C CA . HIS A 1 107 ? 10.414 5.000 -8.417 1.00 97.75 107 HIS A CA 1
ATOM 835 C C . HIS A 1 107 ? 9.631 6.207 -7.891 1.00 97.75 107 HIS A C 1
ATOM 837 O O . HIS A 1 107 ? 8.832 6.086 -6.954 1.00 97.75 107 HIS A O 1
ATOM 843 N N . VAL A 1 108 ? 9.820 7.381 -8.493 1.00 93.25 108 VAL A N 1
ATOM 844 C CA . VAL A 1 108 ? 9.259 8.641 -7.971 1.00 93.25 108 VAL A CA 1
ATOM 845 C C . VAL A 1 108 ? 7.728 8.608 -7.944 1.00 93.25 108 VAL A C 1
ATOM 847 O O . VAL A 1 108 ? 7.126 8.847 -6.896 1.00 93.25 108 VAL A O 1
ATOM 850 N N . GLN A 1 109 ? 7.099 8.246 -9.068 1.00 92.69 109 GLN A N 1
ATOM 851 C CA . GLN A 1 109 ? 5.638 8.249 -9.210 1.00 92.69 109 GLN A CA 1
ATOM 852 C C . GLN A 1 109 ? 4.937 7.202 -8.329 1.00 92.69 109 GLN A C 1
ATOM 854 O O . GLN A 1 109 ? 3.991 7.519 -7.611 1.00 92.69 109 GLN A O 1
ATOM 859 N N . THR A 1 110 ? 5.391 5.949 -8.364 1.00 95.94 110 THR A N 1
ATOM 860 C CA . THR A 1 110 ? 4.699 4.826 -7.708 1.00 95.94 110 THR A CA 1
ATOM 861 C C . THR A 1 110 ? 5.174 4.584 -6.273 1.00 95.94 110 THR A C 1
ATOM 863 O O . THR A 1 110 ? 4.525 3.871 -5.504 1.00 95.94 110 THR A O 1
ATOM 866 N N . SER A 1 111 ? 6.298 5.203 -5.883 1.00 96.31 111 SER A N 1
ATOM 867 C CA . SER A 1 111 ? 7.083 4.886 -4.680 1.00 96.31 111 SER A CA 1
ATOM 868 C C . SER A 1 111 ? 7.621 3.451 -4.634 1.00 96.31 111 SER A C 1
ATOM 870 O O . SER A 1 111 ? 8.125 3.040 -3.586 1.00 96.31 111 SER A O 1
ATOM 872 N N . PHE A 1 112 ? 7.534 2.704 -5.742 1.00 98.31 112 PHE A N 1
ATOM 873 C CA . PHE A 1 112 ? 8.054 1.347 -5.841 1.00 98.31 112 PHE A CA 1
ATOM 874 C C . PHE A 1 112 ? 9.536 1.309 -5.482 1.00 98.31 112 PHE A C 1
ATOM 876 O O . PHE A 1 112 ? 10.335 2.096 -5.986 1.00 98.31 112 PHE A O 1
ATOM 883 N N . SER A 1 113 ? 9.859 0.457 -4.518 1.00 97.81 113 SER A N 1
ATOM 884 C CA . SER A 1 113 ? 11.173 0.375 -3.892 1.00 97.81 113 SER A CA 1
ATOM 885 C C . SER A 1 113 ? 11.208 -0.826 -2.950 1.00 97.81 113 SER A C 1
ATOM 887 O O . SER A 1 113 ? 10.167 -1.276 -2.461 1.00 97.81 113 SER A O 1
ATOM 889 N N . GLN A 1 114 ? 12.406 -1.313 -2.640 1.00 97.38 114 GLN A N 1
ATOM 890 C CA . GLN A 1 114 ? 12.588 -2.410 -1.688 1.00 97.38 114 GLN A CA 1
ATOM 891 C C . GLN A 1 114 ? 11.954 -2.133 -0.304 1.00 97.38 114 GLN A C 1
ATOM 893 O O . GLN A 1 114 ? 11.268 -3.017 0.214 1.00 97.38 114 GLN A O 1
ATOM 898 N N . PRO A 1 115 ? 12.067 -0.925 0.300 1.00 95.62 115 PRO A N 1
ATOM 899 C CA . PRO A 1 115 ? 11.496 -0.656 1.624 1.00 95.62 115 PRO A CA 1
ATOM 900 C C . PRO A 1 115 ? 9.974 -0.815 1.728 1.00 95.62 115 PRO A C 1
ATOM 902 O O . PRO A 1 115 ? 9.464 -1.027 2.827 1.00 95.62 115 PRO A O 1
ATOM 905 N N . ILE A 1 116 ? 9.228 -0.718 0.620 1.00 96.88 116 ILE A N 1
ATOM 906 C CA . ILE A 1 116 ? 7.760 -0.815 0.662 1.00 96.88 116 ILE A CA 1
ATOM 907 C C . ILE A 1 116 ? 7.226 -2.240 0.445 1.00 96.88 116 ILE A C 1
ATOM 909 O O . ILE A 1 116 ? 6.023 -2.451 0.597 1.00 96.88 116 ILE A O 1
ATOM 913 N N . MET A 1 117 ? 8.082 -3.226 0.151 1.00 97.88 117 MET A N 1
ATOM 914 C CA . MET A 1 117 ? 7.652 -4.608 -0.127 1.00 97.88 117 MET A CA 1
ATOM 915 C C . MET A 1 117 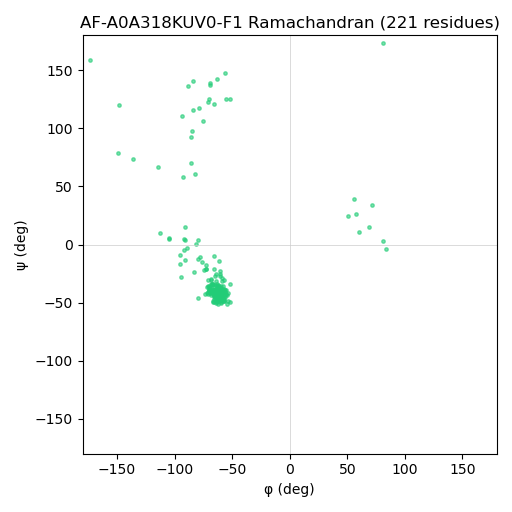? 6.983 -5.271 1.088 1.00 97.88 117 MET A C 1
ATOM 917 O O . MET A 1 117 ? 5.921 -5.881 0.963 1.00 97.88 117 MET A O 1
ATOM 921 N N . ALA A 1 118 ? 7.505 -5.058 2.299 1.00 97.25 118 ALA A N 1
ATOM 922 C CA . ALA A 1 118 ? 6.857 -5.543 3.522 1.00 97.25 118 ALA A CA 1
ATOM 923 C C . ALA A 1 118 ? 5.519 -4.825 3.811 1.00 97.25 118 ALA A C 1
ATOM 925 O O . ALA A 1 118 ? 4.560 -5.449 4.263 1.00 97.25 118 ALA A O 1
ATOM 926 N N . ALA A 1 119 ? 5.393 -3.536 3.472 1.00 98.06 119 ALA A N 1
ATOM 927 C CA . ALA A 1 119 ? 4.120 -2.818 3.587 1.00 98.06 119 ALA A CA 1
ATOM 928 C C . ALA A 1 119 ? 3.074 -3.330 2.573 1.00 98.06 119 ALA A C 1
ATOM 930 O O . ALA A 1 119 ? 1.874 -3.390 2.867 1.00 98.06 119 ALA A O 1
ATOM 931 N N . HIS A 1 120 ? 3.525 -3.741 1.388 1.00 98.44 120 HIS A N 1
ATOM 932 C CA . HIS A 1 120 ? 2.715 -4.445 0.399 1.00 98.44 120 HIS A CA 1
ATOM 933 C C . HIS A 1 120 ? 2.263 -5.823 0.893 1.00 98.44 120 HIS A C 1
ATOM 935 O O . HIS A 1 120 ? 1.075 -6.133 0.787 1.00 98.44 120 HIS A O 1
ATOM 941 N N . ALA A 1 121 ? 3.143 -6.592 1.539 1.00 98.62 121 ALA A N 1
ATOM 942 C CA . ALA A 1 121 ? 2.773 -7.843 2.205 1.00 98.62 121 ALA A CA 1
ATOM 943 C C . ALA A 1 121 ? 1.699 -7.638 3.290 1.00 98.62 121 ALA A C 1
ATOM 945 O O . ALA A 1 121 ? 0.733 -8.401 3.343 1.00 98.62 121 ALA A O 1
ATOM 946 N N . THR A 1 122 ? 1.799 -6.578 4.105 1.00 98.81 122 THR A N 1
ATOM 947 C CA . THR A 1 122 ? 0.735 -6.216 5.062 1.00 98.81 122 THR A CA 1
ATOM 948 C C . THR A 1 122 ? -0.600 -5.994 4.355 1.00 98.81 122 THR A C 1
ATOM 950 O O . THR A 1 122 ? -1.613 -6.539 4.787 1.00 98.81 122 THR A O 1
ATOM 953 N N . THR A 1 123 ? -0.595 -5.248 3.245 1.00 98.56 123 THR A N 1
ATOM 954 C CA . THR A 1 123 ? -1.805 -4.982 2.448 1.00 98.56 123 THR A CA 1
ATOM 955 C C . THR A 1 123 ? -2.430 -6.289 1.947 1.00 98.56 123 THR A C 1
ATOM 957 O O . THR A 1 123 ? -3.631 -6.498 2.112 1.00 98.56 123 THR A O 1
ATOM 960 N N . LEU A 1 124 ? -1.629 -7.204 1.386 1.00 98.75 124 LEU A N 1
ATOM 961 C CA . LEU A 1 124 ? -2.135 -8.496 0.907 1.00 98.75 124 LEU A CA 1
ATOM 962 C C . LEU A 1 124 ? -2.709 -9.351 2.036 1.00 98.75 124 LEU A C 1
ATOM 964 O O . LEU A 1 124 ? -3.798 -9.901 1.877 1.00 98.75 124 LEU A O 1
ATOM 968 N N . GLY A 1 125 ? -2.028 -9.425 3.182 1.00 98.75 125 GLY A N 1
ATOM 969 C CA . GLY A 1 125 ? -2.531 -10.154 4.346 1.00 98.75 125 GLY A CA 1
ATOM 970 C C . GLY A 1 125 ? -3.890 -9.626 4.816 1.00 98.75 125 GLY A C 1
ATOM 971 O O . GLY A 1 125 ? -4.783 -10.415 5.122 1.00 98.75 125 GLY A O 1
ATOM 972 N N . VAL A 1 126 ? -4.088 -8.303 4.804 1.00 98.69 126 VAL A N 1
ATOM 973 C CA . VAL A 1 126 ? -5.380 -7.681 5.130 1.00 98.69 126 VAL A CA 1
ATOM 974 C C . VAL A 1 126 ? -6.458 -8.078 4.123 1.00 98.69 126 VAL A C 1
ATOM 976 O O . VAL A 1 126 ? -7.529 -8.526 4.538 1.00 98.69 126 VAL A O 1
ATOM 979 N N . GLU A 1 127 ? -6.209 -7.948 2.817 1.00 98.31 127 GLU A N 1
ATOM 980 C CA . GLU A 1 127 ? -7.229 -8.284 1.809 1.00 98.31 127 GLU A CA 1
ATOM 981 C C . GLU A 1 127 ? -7.595 -9.768 1.800 1.00 98.31 127 GLU A C 1
ATOM 983 O O . GLU A 1 127 ? -8.756 -10.125 1.607 1.00 98.31 127 GLU A O 1
ATOM 988 N N . LEU A 1 128 ? -6.619 -10.634 2.069 1.00 98.56 128 LEU A N 1
ATOM 989 C CA . LEU A 1 128 ? -6.808 -12.080 2.139 1.00 98.56 128 LEU A CA 1
ATOM 990 C C . LEU A 1 128 ? -7.422 -12.551 3.466 1.00 98.56 128 LEU A C 1
ATOM 992 O O . LEU A 1 128 ? -7.564 -13.758 3.658 1.00 98.56 128 LEU A O 1
ATOM 996 N N . ARG A 1 129 ? -7.786 -11.635 4.379 1.00 98.31 129 ARG A N 1
ATOM 997 C CA . ARG A 1 129 ? -8.293 -11.948 5.731 1.00 98.31 129 ARG A CA 1
ATOM 998 C C . ARG A 1 129 ? -7.331 -12.838 6.530 1.00 98.31 129 ARG A C 1
ATOM 1000 O O . ARG A 1 129 ? -7.743 -13.733 7.264 1.00 98.31 129 ARG A O 1
ATOM 1007 N N . GLN A 1 130 ? -6.035 -12.571 6.392 1.00 98.44 130 GLN A N 1
ATOM 1008 C CA . GLN A 1 130 ? -4.929 -13.240 7.079 1.00 98.44 130 GLN A CA 1
ATOM 1009 C C . GLN A 1 130 ? -4.225 -12.244 8.021 1.00 98.44 130 GLN A C 1
ATOM 1011 O O . GLN A 1 130 ? -3.064 -11.886 7.798 1.00 98.44 130 GLN A O 1
ATOM 1016 N N . PRO A 1 131 ? -4.885 -11.774 9.098 1.00 98.12 131 PRO A N 1
ATOM 1017 C CA . PRO A 1 131 ? -4.343 -10.700 9.932 1.00 98.12 131 PRO A CA 1
ATOM 1018 C C . PRO A 1 131 ? -3.049 -11.093 10.657 1.00 98.12 131 PRO A C 1
ATOM 1020 O O . PRO A 1 131 ? -2.205 -10.240 10.922 1.00 98.12 131 PRO A O 1
ATOM 1023 N N . GLY A 1 132 ? -2.847 -12.385 10.943 1.00 98.19 132 GLY A N 1
ATOM 1024 C CA . GLY A 1 132 ? -1.587 -12.889 11.495 1.00 98.19 132 GLY A CA 1
ATOM 1025 C C . GLY A 1 132 ? -0.396 -12.660 10.558 1.00 98.19 132 GLY A C 1
ATOM 1026 O O . GLY A 1 132 ? 0.649 -12.186 11.007 1.00 98.19 132 GLY A O 1
ATOM 1027 N N . GLU A 1 133 ? -0.571 -12.926 9.260 1.00 97.88 133 GLU A N 1
ATOM 1028 C CA . GLU A 1 133 ? 0.447 -12.654 8.238 1.00 97.88 133 GLU A CA 1
ATOM 1029 C C . GLU A 1 133 ? 0.626 -11.152 8.019 1.00 97.88 133 GLU A C 1
ATOM 1031 O O . GLU A 1 133 ? 1.756 -10.665 7.988 1.00 97.88 133 GLU A O 1
ATOM 1036 N N . ALA A 1 134 ? -0.474 -10.394 7.982 1.00 98.62 134 ALA A N 1
ATOM 1037 C CA . ALA A 1 134 ? -0.424 -8.943 7.833 1.00 98.62 134 ALA A CA 1
ATOM 103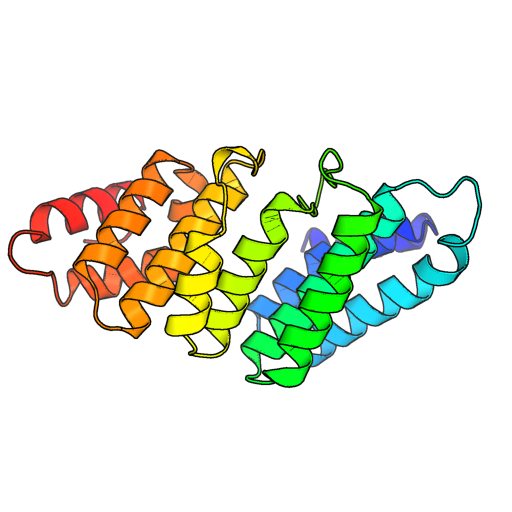8 C C . ALA A 1 134 ? 0.405 -8.270 8.941 1.00 98.62 134 ALA A C 1
ATOM 1040 O O . ALA A 1 134 ? 1.290 -7.459 8.655 1.00 98.62 134 ALA A O 1
ATOM 1041 N N . LEU A 1 135 ? 0.157 -8.642 10.203 1.00 98.62 135 LEU A N 1
ATOM 1042 C CA . LEU A 1 135 ? 0.885 -8.114 11.360 1.00 98.62 135 LEU A CA 1
ATOM 1043 C C . LEU A 1 135 ? 2.326 -8.632 11.430 1.00 98.62 135 LEU A C 1
ATOM 1045 O O . LEU A 1 135 ? 3.203 -7.923 11.920 1.00 98.62 135 LEU A O 1
ATOM 1049 N N . ARG A 1 136 ? 2.597 -9.850 10.945 1.00 98.44 136 ARG A N 1
ATOM 1050 C CA . ARG A 1 136 ? 3.969 -10.368 10.826 1.00 98.44 136 ARG A CA 1
ATOM 1051 C C . ARG A 1 136 ? 4.782 -9.537 9.840 1.00 98.44 136 ARG A C 1
ATOM 1053 O O . ARG A 1 136 ? 5.867 -9.098 10.203 1.00 98.44 136 ARG A O 1
ATOM 1060 N N . ALA A 1 137 ? 4.225 -9.266 8.663 1.00 98.06 137 ALA A N 1
ATOM 1061 C CA . ALA A 1 137 ? 4.838 -8.393 7.668 1.00 98.06 137 ALA A CA 1
ATOM 1062 C C . ALA A 1 137 ? 4.982 -6.947 8.169 1.00 98.06 137 ALA A C 1
ATOM 1064 O O . ALA A 1 137 ? 6.016 -6.318 7.959 1.00 98.06 137 ALA A O 1
ATOM 1065 N N . ALA A 1 138 ? 3.990 -6.434 8.903 1.00 98.25 138 ALA A N 1
ATOM 1066 C CA . ALA A 1 138 ? 4.052 -5.083 9.459 1.00 98.25 138 ALA A CA 1
ATOM 1067 C C . ALA A 1 138 ? 5.227 -4.911 10.433 1.00 98.25 138 ALA A C 1
ATOM 1069 O O . ALA A 1 138 ? 5.891 -3.880 10.422 1.00 98.25 138 ALA A O 1
ATOM 1070 N N . ARG A 1 139 ? 5.537 -5.939 11.236 1.00 97.44 139 ARG A N 1
ATOM 1071 C CA . ARG A 1 139 ? 6.688 -5.920 12.156 1.00 97.44 139 ARG A CA 1
ATOM 1072 C C . ARG A 1 139 ? 8.045 -5.882 11.450 1.00 97.44 139 ARG A C 1
ATOM 1074 O O . ARG A 1 139 ? 9.016 -5.487 12.083 1.00 97.44 139 ARG A O 1
ATOM 1081 N N . SER A 1 140 ? 8.128 -6.295 10.184 1.00 95.38 140 SER A N 1
ATOM 1082 C CA . SER A 1 140 ? 9.364 -6.206 9.393 1.00 95.38 140 SER A CA 1
ATOM 1083 C C . SER A 1 140 ? 9.511 -4.888 8.629 1.00 95.38 140 SER A C 1
ATOM 1085 O O . SER A 1 140 ? 10.520 -4.695 7.955 1.00 95.38 140 SER A O 1
ATOM 1087 N N . VAL A 1 141 ? 8.522 -3.989 8.695 1.00 95.44 141 VAL A N 1
ATOM 1088 C CA . VAL A 1 141 ? 8.614 -2.678 8.046 1.00 95.44 141 VAL A CA 1
ATOM 1089 C C . VAL A 1 141 ? 9.473 -1.746 8.890 1.00 95.44 141 VAL A C 1
ATOM 1091 O O . VAL A 1 141 ? 9.103 -1.369 9.999 1.00 95.44 141 VAL A O 1
ATOM 1094 N N . ASP A 1 142 ? 10.591 -1.315 8.317 1.00 91.62 142 ASP A N 1
ATOM 1095 C CA . ASP A 1 142 ? 11.330 -0.152 8.794 1.00 91.62 142 ASP A CA 1
ATOM 1096 C C . ASP A 1 142 ? 10.709 1.109 8.177 1.00 91.62 142 ASP A C 1
ATOM 1098 O O . ASP A 1 142 ? 10.949 1.452 7.014 1.00 91.62 142 ASP A O 1
ATOM 1102 N N . THR A 1 143 ? 9.845 1.780 8.943 1.00 85.88 143 THR A N 1
ATOM 1103 C CA . THR A 1 143 ? 9.099 2.946 8.458 1.00 85.88 143 THR A CA 1
ATOM 1104 C C . THR A 1 143 ? 9.999 4.119 8.093 1.00 85.88 143 THR A C 1
ATOM 1106 O O . THR A 1 143 ? 9.607 4.909 7.237 1.00 85.88 143 THR A O 1
ATOM 1109 N N . ASP A 1 144 ? 11.195 4.230 8.673 1.00 87.38 144 ASP A N 1
ATOM 1110 C CA . ASP A 1 144 ? 12.110 5.346 8.402 1.00 87.38 144 ASP A CA 1
ATOM 1111 C C . ASP A 1 144 ? 12.780 5.212 7.030 1.00 87.38 144 ASP A C 1
ATOM 1113 O O . ASP A 1 144 ? 13.147 6.209 6.405 1.00 87.38 144 ASP A O 1
ATOM 1117 N N . ARG A 1 145 ? 12.833 3.988 6.491 1.00 92.19 145 ARG A N 1
ATOM 1118 C CA . ARG A 1 145 ? 13.294 3.721 5.121 1.00 92.19 145 ARG A CA 1
ATOM 1119 C C . ARG A 1 145 ? 12.229 3.995 4.059 1.00 92.19 145 ARG A C 1
ATOM 1121 O O . ARG A 1 145 ? 12.553 4.076 2.874 1.00 92.19 145 ARG A O 1
ATOM 1128 N N . ILE A 1 146 ? 10.966 4.185 4.448 1.00 93.50 146 ILE A N 1
ATOM 1129 C CA . ILE A 1 146 ? 9.899 4.597 3.529 1.00 93.50 146 ILE A CA 1
ATOM 1130 C C . ILE A 1 146 ? 9.898 6.126 3.422 1.00 93.50 146 ILE A C 1
ATOM 1132 O O . ILE A 1 146 ? 9.210 6.830 4.158 1.00 93.50 146 ILE A O 1
ATOM 1136 N N . VAL A 1 147 ? 10.625 6.652 2.434 1.00 93.44 147 VAL A N 1
ATOM 1137 C CA . VAL A 1 147 ? 10.752 8.108 2.205 1.00 93.44 147 VAL A CA 1
ATOM 1138 C C . VAL A 1 147 ? 9.391 8.787 1.956 1.00 93.44 147 VAL A C 1
ATOM 1140 O O . VAL A 1 147 ? 9.177 9.948 2.297 1.00 93.44 147 VAL A O 1
ATOM 1143 N N . SER A 1 148 ? 8.435 8.074 1.357 1.00 94.50 148 SER A N 1
ATOM 1144 C CA . SER A 1 148 ? 7.107 8.605 1.034 1.00 94.50 148 SER A CA 1
ATOM 1145 C C . SER A 1 148 ? 6.215 8.729 2.279 1.00 94.50 148 SER A C 1
ATOM 1147 O O . SER A 1 148 ? 5.682 7.734 2.772 1.00 94.50 148 SER A O 1
ATOM 1149 N N . VAL A 1 149 ? 5.996 9.963 2.756 1.00 95.88 149 VAL A N 1
ATOM 1150 C CA . VAL A 1 149 ? 5.070 10.278 3.867 1.00 95.88 149 VAL A CA 1
ATOM 1151 C C . VAL A 1 149 ? 3.667 9.683 3.639 1.00 95.88 149 VAL A C 1
ATOM 1153 O O . VAL A 1 149 ? 3.199 8.961 4.524 1.00 95.88 149 VAL A O 1
ATOM 1156 N N . PRO A 1 150 ? 3.016 9.851 2.465 1.00 95.31 150 PRO A N 1
ATOM 1157 C CA . PRO A 1 150 ? 1.708 9.238 2.227 1.00 95.31 150 PRO A CA 1
ATOM 1158 C C . PRO A 1 150 ? 1.725 7.706 2.285 1.00 95.31 150 PRO A C 1
ATOM 1160 O O . PRO A 1 150 ? 0.775 7.094 2.774 1.00 95.31 150 PRO A O 1
ATOM 1163 N N . ARG A 1 151 ? 2.805 7.047 1.831 1.00 95.81 151 ARG A N 1
ATOM 1164 C CA . ARG A 1 151 ? 2.903 5.582 1.947 1.00 95.81 151 ARG A CA 1
ATOM 1165 C C . ARG A 1 151 ? 3.076 5.115 3.381 1.00 95.81 151 ARG A C 1
ATOM 1167 O O . ARG A 1 151 ? 2.475 4.099 3.721 1.00 95.81 151 ARG A O 1
ATOM 1174 N N . ARG A 1 152 ? 3.817 5.853 4.214 1.00 97.31 152 ARG A N 1
ATOM 1175 C CA . ARG A 1 152 ? 3.896 5.577 5.657 1.00 97.31 152 ARG A CA 1
ATOM 1176 C C . ARG A 1 152 ? 2.518 5.666 6.302 1.00 97.31 152 ARG A C 1
ATOM 1178 O O . ARG A 1 152 ? 2.090 4.701 6.926 1.00 97.31 152 ARG A O 1
ATOM 1185 N N . GLY A 1 153 ? 1.785 6.756 6.057 1.00 97.44 153 GLY A N 1
ATOM 1186 C CA . GLY A 1 153 ? 0.406 6.912 6.532 1.00 97.44 153 GLY A CA 1
ATOM 1187 C C . GLY A 1 153 ? -0.495 5.758 6.091 1.00 97.44 153 GLY A C 1
ATOM 1188 O O . GLY A 1 153 ? -1.107 5.088 6.918 1.00 97.44 153 GLY A O 1
ATOM 1189 N N . ARG A 1 154 ? -0.504 5.432 4.792 1.00 97.12 154 ARG A N 1
ATOM 1190 C CA . ARG A 1 154 ? -1.303 4.309 4.279 1.00 97.12 154 ARG A CA 1
ATOM 1191 C C . ARG A 1 154 ? -0.914 2.972 4.909 1.00 97.12 154 ARG A C 1
ATOM 1193 O O . ARG A 1 154 ? -1.807 2.204 5.237 1.00 97.12 154 ARG A O 1
ATOM 1200 N N . HIS A 1 155 ? 0.374 2.695 5.105 1.00 98.19 155 HIS A N 1
ATOM 1201 C CA . HIS A 1 155 ? 0.806 1.472 5.779 1.00 98.19 155 HIS A CA 1
ATOM 1202 C C . HIS A 1 155 ? 0.227 1.373 7.197 1.00 98.19 155 HIS A C 1
ATOM 1204 O O . HIS A 1 155 ? -0.335 0.340 7.544 1.00 98.19 155 HIS A O 1
ATOM 1210 N N . LEU A 1 156 ? 0.274 2.455 7.981 1.00 98.44 156 LEU A N 1
ATOM 1211 C CA . LEU A 1 156 ? -0.300 2.494 9.331 1.00 98.44 156 LEU A CA 1
ATOM 1212 C C . LEU A 1 156 ? -1.818 2.215 9.318 1.00 98.44 156 LEU A C 1
ATOM 1214 O O . LEU A 1 156 ? -2.316 1.511 10.196 1.00 98.44 156 LEU A O 1
ATOM 1218 N N . ILE A 1 157 ? -2.538 2.680 8.290 1.00 98.75 157 ILE A N 1
ATOM 1219 C CA . ILE A 1 157 ? -3.961 2.353 8.076 1.00 98.75 157 ILE A CA 1
ATOM 1220 C C . ILE A 1 157 ? -4.151 0.856 7.786 1.00 98.75 157 ILE A C 1
ATOM 1222 O O . ILE A 1 157 ? -5.061 0.246 8.341 1.00 98.75 157 ILE A O 1
ATOM 1226 N N . GLU A 1 158 ? -3.297 0.232 6.970 1.00 98.69 158 GLU A N 1
ATOM 1227 C CA . GLU A 1 158 ? -3.361 -1.221 6.732 1.00 98.69 158 GLU A CA 1
ATOM 1228 C C . GLU A 1 158 ? -3.083 -2.024 8.013 1.00 98.69 158 GLU A C 1
ATOM 1230 O O . GLU A 1 158 ? -3.762 -3.013 8.287 1.00 98.69 158 GLU A O 1
ATOM 1235 N N . VAL A 1 159 ? -2.146 -1.576 8.855 1.00 98.81 159 VAL A N 1
ATOM 1236 C CA . VAL A 1 159 ? -1.912 -2.200 10.169 1.00 98.81 159 VAL A CA 1
ATOM 1237 C C . VAL A 1 159 ? -3.143 -2.057 11.071 1.00 98.81 159 VAL A C 1
ATOM 1239 O O . VAL A 1 159 ? -3.531 -3.024 11.725 1.00 98.81 159 VAL A O 1
ATOM 1242 N N . ALA A 1 160 ? -3.811 -0.898 11.066 1.00 98.81 160 ALA A N 1
ATOM 1243 C CA . ALA A 1 160 ? -5.073 -0.715 11.785 1.00 98.81 160 ALA A CA 1
ATOM 1244 C C . ALA A 1 160 ? -6.164 -1.683 11.288 1.00 98.81 160 ALA A C 1
ATOM 1246 O O . ALA A 1 160 ? -6.823 -2.330 12.103 1.00 98.81 160 ALA A O 1
ATOM 1247 N N . ARG A 1 161 ? -6.295 -1.862 9.963 1.00 98.69 161 ARG A N 1
ATOM 1248 C CA . ARG A 1 161 ? -7.218 -2.851 9.371 1.00 98.69 161 ARG A CA 1
ATOM 1249 C C . ARG A 1 161 ? -6.900 -4.270 9.846 1.00 98.69 161 ARG A C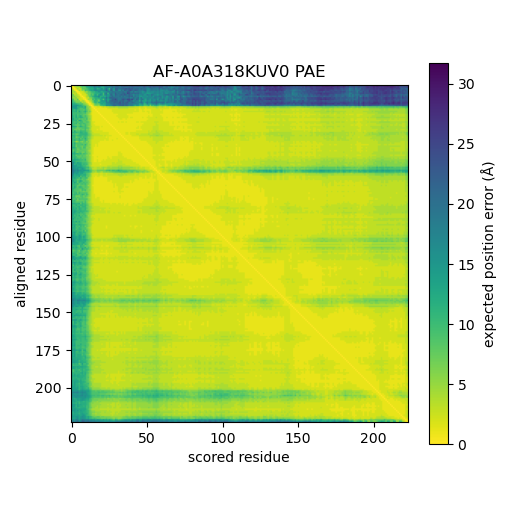 1
ATOM 1251 O O . ARG A 1 161 ? -7.822 -5.027 10.140 1.00 98.69 161 ARG A O 1
ATOM 1258 N N . ALA A 1 162 ? -5.621 -4.635 9.943 1.00 98.81 162 ALA A N 1
ATOM 1259 C CA . ALA A 1 162 ? -5.207 -5.946 10.443 1.00 98.81 162 ALA A CA 1
ATOM 1260 C C . ALA A 1 162 ? -5.582 -6.159 11.923 1.00 98.81 162 ALA A C 1
ATOM 1262 O O . ALA A 1 162 ? -6.026 -7.250 12.281 1.00 98.81 162 ALA A O 1
ATOM 1263 N N . TYR A 1 163 ? -5.455 -5.127 12.765 1.00 98.75 163 TYR A N 1
ATOM 1264 C CA . TYR A 1 163 ? -5.903 -5.173 14.162 1.00 98.75 163 TYR A CA 1
ATOM 1265 C C . TYR A 1 163 ? -7.426 -5.286 14.289 1.00 98.75 163 TYR A C 1
ATOM 1267 O O . TYR A 1 163 ? -7.909 -6.108 15.066 1.00 98.75 163 TYR A O 1
ATOM 1275 N N . MET A 1 164 ? -8.192 -4.553 13.475 1.00 98.00 164 MET A N 1
ATOM 1276 C CA . MET A 1 164 ? -9.656 -4.673 13.478 1.00 98.00 164 MET A CA 1
ATOM 1277 C C . MET A 1 164 ? -10.148 -6.054 13.043 1.00 98.00 164 MET A C 1
ATOM 1279 O O . MET A 1 164 ? -11.147 -6.538 13.559 1.00 98.00 164 MET A O 1
ATOM 1283 N N . GLN A 1 165 ? -9.434 -6.748 12.151 1.00 98.25 165 GLN A N 1
ATOM 1284 C CA . GLN A 1 165 ? -9.753 -8.143 11.810 1.00 98.25 165 GLN A CA 1
ATOM 1285 C C . GLN A 1 165 ? -9.555 -9.132 12.974 1.00 98.25 165 GLN A C 1
ATOM 1287 O O . GLN A 1 165 ? -9.937 -10.293 12.842 1.00 98.25 165 GLN A O 1
ATOM 1292 N N . ARG A 1 166 ? -8.934 -8.698 14.077 1.00 98.00 166 ARG A N 1
ATOM 1293 C CA . ARG A 1 166 ? -8.716 -9.473 15.306 1.00 98.00 166 ARG A CA 1
ATOM 1294 C C . ARG A 1 166 ? -9.515 -8.932 16.498 1.00 98.00 166 ARG A C 1
ATOM 1296 O O . ARG A 1 166 ? -9.244 -9.346 17.619 1.00 98.00 166 ARG A O 1
ATOM 1303 N N . ASP A 1 167 ? -10.442 -7.999 16.264 1.00 96.94 167 ASP A N 1
ATOM 1304 C CA . ASP A 1 167 ? -11.196 -7.290 17.309 1.00 96.94 167 ASP A CA 1
ATOM 1305 C C . ASP A 1 167 ? -10.290 -6.534 18.314 1.00 96.94 167 ASP A C 1
ATOM 1307 O O . ASP A 1 167 ? -10.651 -6.298 19.468 1.00 96.94 167 ASP A O 1
ATOM 1311 N N . GLU A 1 168 ? -9.084 -6.137 17.884 1.00 97.81 168 GLU A N 1
ATOM 1312 C CA . GLU A 1 168 ? -8.101 -5.403 18.693 1.00 97.81 168 GLU A CA 1
ATOM 1313 C C . GLU A 1 168 ? -8.261 -3.877 18.501 1.00 97.81 168 GLU A C 1
ATOM 1315 O O . GLU A 1 168 ? -7.338 -3.169 18.089 1.00 97.81 168 GLU A O 1
ATOM 1320 N N . ASP A 1 169 ? -9.456 -3.358 18.802 1.00 97.62 169 ASP A N 1
ATOM 1321 C CA . ASP A 1 169 ? -9.894 -1.978 18.511 1.00 97.62 169 ASP A CA 1
ATOM 1322 C C . ASP A 1 169 ? -8.975 -0.890 19.090 1.00 97.62 169 ASP A C 1
ATOM 1324 O O . ASP A 1 169 ? -8.676 0.108 18.432 1.00 97.62 169 ASP A O 1
ATOM 1328 N N . THR A 1 170 ? -8.466 -1.094 20.307 1.00 97.88 170 THR A N 1
ATOM 1329 C CA . THR A 1 170 ? -7.503 -0.180 20.940 1.00 97.88 170 THR A CA 1
ATOM 1330 C C . THR A 1 170 ? -6.213 -0.058 20.125 1.00 97.88 170 THR A C 1
ATOM 1332 O O . THR A 1 170 ? -5.689 1.042 19.934 1.00 97.88 170 THR A O 1
ATOM 1335 N N . ALA A 1 171 ? -5.695 -1.182 19.620 1.00 98.25 171 ALA A N 1
ATOM 1336 C CA . ALA A 1 171 ? -4.494 -1.187 18.793 1.00 98.25 171 ALA A CA 1
ATOM 1337 C C . ALA A 1 171 ? -4.774 -0.553 17.424 1.00 98.25 171 ALA A C 1
ATOM 1339 O O . ALA A 1 171 ? -3.961 0.232 16.933 1.00 98.25 171 ALA A O 1
ATOM 1340 N N . ALA A 1 172 ? -5.949 -0.817 16.843 1.00 98.44 172 ALA A N 1
ATOM 1341 C CA . ALA A 1 172 ? -6.378 -0.173 15.607 1.00 98.44 172 ALA A CA 1
ATOM 1342 C C . ALA A 1 172 ? -6.446 1.357 15.747 1.00 98.44 172 ALA A C 1
ATOM 1344 O O . ALA A 1 172 ? -5.856 2.069 14.931 1.00 98.44 172 ALA A O 1
ATOM 1345 N N . LEU A 1 173 ? -7.077 1.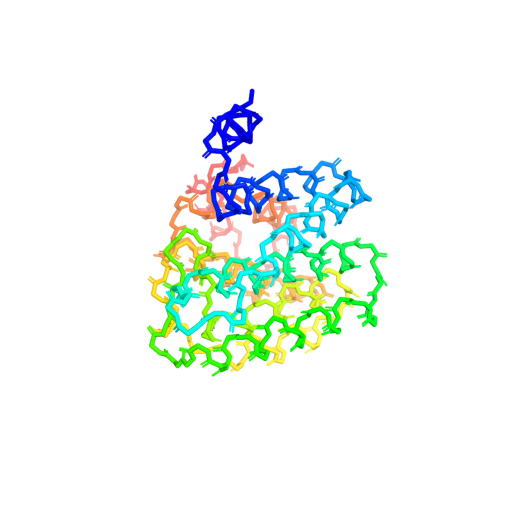870 16.812 1.00 98.38 173 LEU A N 1
ATOM 1346 C CA . LEU A 1 173 ? -7.145 3.306 17.093 1.00 98.38 173 LEU A CA 1
ATOM 1347 C C . LEU A 1 173 ? -5.748 3.923 17.225 1.00 98.38 173 LEU A C 1
ATOM 1349 O O . LEU A 1 173 ? -5.473 4.953 16.610 1.00 98.38 173 LEU A O 1
ATOM 1353 N N . ALA A 1 174 ? -4.844 3.274 17.964 1.00 98.31 174 ALA A N 1
ATOM 1354 C CA . ALA A 1 174 ? -3.472 3.753 18.116 1.00 98.31 174 ALA A CA 1
ATOM 1355 C C . ALA A 1 174 ? -2.750 3.888 16.761 1.00 98.31 174 ALA A C 1
ATOM 1357 O O . ALA A 1 174 ? -2.019 4.855 16.535 1.00 98.31 174 ALA A O 1
ATOM 1358 N N . MET A 1 175 ? -2.975 2.953 15.835 1.00 98.62 175 MET A N 1
ATOM 1359 C CA . MET A 1 175 ? -2.404 3.019 14.487 1.00 98.62 175 MET A CA 1
ATOM 1360 C C . MET A 1 175 ? -3.043 4.113 13.622 1.00 98.62 175 MET A C 1
ATOM 1362 O O . MET A 1 175 ? -2.330 4.774 12.864 1.00 98.62 175 MET A O 1
ATOM 1366 N N . LEU A 1 176 ? -4.346 4.370 13.768 1.00 98.69 176 LEU A N 1
ATOM 1367 C CA . LEU A 1 176 ? -5.023 5.482 13.089 1.00 98.69 176 LEU A CA 1
ATOM 1368 C C . LEU A 1 176 ? -4.532 6.847 13.585 1.00 98.69 176 LEU A C 1
ATOM 1370 O O . LEU A 1 176 ? -4.259 7.719 12.762 1.00 98.69 176 LEU A O 1
ATOM 1374 N N . VAL A 1 177 ? -4.326 7.013 14.896 1.00 98.50 177 VAL A N 1
ATOM 1375 C CA . VAL A 1 177 ? -3.704 8.224 15.464 1.00 98.50 177 VAL A CA 1
ATOM 1376 C C . VAL A 1 177 ? -2.304 8.433 14.884 1.00 98.50 177 VAL A C 1
ATOM 1378 O O . VAL A 1 177 ? -1.995 9.519 14.399 1.00 98.50 177 VAL A O 1
ATOM 1381 N N . LYS A 1 178 ? -1.467 7.385 14.855 1.00 98.19 178 LYS A N 1
ATOM 1382 C CA . LYS A 1 178 ? -0.126 7.470 14.248 1.00 98.19 178 LYS A CA 1
ATOM 1383 C C . LYS A 1 178 ? -0.188 7.829 12.765 1.00 98.19 178 LYS A C 1
ATOM 1385 O O . LYS A 1 178 ? 0.637 8.610 12.292 1.00 98.19 178 LYS A O 1
ATOM 1390 N N . SER A 1 179 ? -1.150 7.277 12.022 1.00 98.38 179 SER A N 1
ATOM 1391 C CA . SER A 1 179 ? -1.349 7.628 10.614 1.00 98.38 179 SER A CA 1
ATOM 1392 C C . SER A 1 179 ? -1.713 9.098 10.446 1.00 98.38 179 SER A C 1
ATOM 1394 O O . SER A 1 179 ? -1.215 9.726 9.515 1.00 98.38 179 SER A O 1
ATOM 1396 N N . GLU A 1 180 ? -2.574 9.636 11.307 1.00 98.44 180 GLU A N 1
ATOM 1397 C CA . GLU A 1 180 ? -2.973 11.042 11.265 1.00 98.44 180 GLU A CA 1
ATOM 1398 C C . GLU A 1 180 ? -1.805 11.973 11.571 1.00 98.44 180 GLU A C 1
ATOM 1400 O O . GLU A 1 180 ? -1.564 12.898 10.808 1.00 98.44 180 GLU A O 1
ATOM 1405 N N . GLN A 1 181 ? -1.006 11.660 12.590 1.00 97.94 181 GLN A N 1
ATOM 1406 C CA . GLN A 1 181 ? 0.209 12.413 12.916 1.00 97.94 181 GLN A CA 1
ATOM 1407 C C . GLN A 1 181 ? 1.264 12.348 11.801 1.00 97.94 181 GLN A C 1
ATOM 1409 O O . GLN A 1 181 ? 2.003 13.305 11.588 1.00 97.94 181 GLN A O 1
ATOM 1414 N N . THR A 1 182 ? 1.347 11.219 11.092 1.00 97.31 182 THR A N 1
ATOM 1415 C CA . THR A 1 182 ? 2.337 11.012 10.025 1.00 97.31 182 THR A CA 1
ATOM 1416 C C . THR A 1 182 ? 1.925 11.686 8.719 1.00 97.31 182 THR A C 1
ATOM 1418 O O . THR A 1 182 ? 2.760 12.292 8.054 1.00 97.31 182 THR A O 1
ATOM 1421 N N . ALA A 1 183 ? 0.664 11.530 8.310 1.00 97.31 183 ALA A N 1
ATOM 1422 C CA . ALA A 1 183 ? 0.154 11.995 7.023 1.00 97.31 183 ALA A CA 1
ATOM 1423 C C . ALA A 1 183 ? -1.340 12.375 7.134 1.00 97.31 183 ALA A C 1
ATOM 1425 O O . ALA A 1 183 ? -2.204 11.587 6.717 1.00 97.31 183 ALA A O 1
ATOM 1426 N N . PRO A 1 184 ? -1.660 13.570 7.673 1.00 97.56 184 PRO A N 1
ATOM 1427 C CA . PRO A 1 184 ? -3.035 13.998 7.946 1.00 97.56 184 PRO A CA 1
ATOM 1428 C C . PRO A 1 184 ? -3.950 13.922 6.718 1.00 97.56 184 PRO A C 1
ATOM 1430 O O . PRO A 1 184 ? -5.069 13.409 6.787 1.00 97.56 184 PRO A O 1
ATOM 1433 N N . GLU A 1 185 ? -3.462 14.358 5.555 1.00 97.50 185 GLU A N 1
ATOM 1434 C CA . GLU A 1 185 ? -4.225 14.335 4.305 1.00 97.50 185 GLU A CA 1
ATOM 1435 C C . GLU A 1 185 ? -4.496 12.903 3.836 1.00 97.50 185 GLU A C 1
ATOM 1437 O O . GLU A 1 185 ? -5.560 12.621 3.285 1.00 97.50 185 GLU A O 1
ATOM 1442 N N . THR A 1 186 ? -3.563 11.977 4.084 1.00 97.31 186 THR A N 1
ATOM 1443 C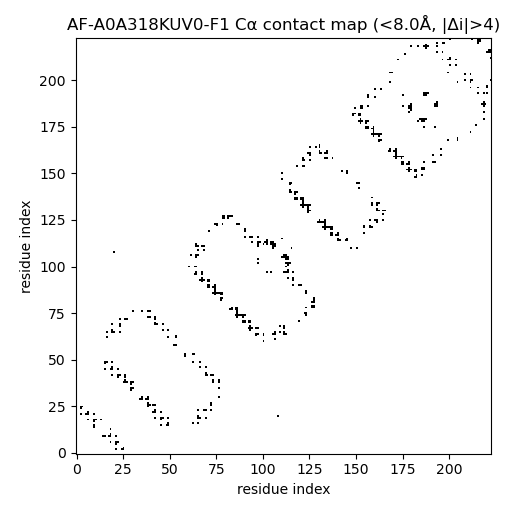 CA . THR A 1 186 ? -3.718 10.577 3.664 1.00 97.31 186 THR A CA 1
ATOM 1444 C C . THR A 1 186 ? -4.851 9.907 4.422 1.00 97.31 186 THR A C 1
ATOM 1446 O O . THR A 1 186 ? -5.710 9.290 3.796 1.00 97.31 186 THR A O 1
ATOM 1449 N N . ILE A 1 187 ? -4.890 10.037 5.752 1.00 98.31 187 ILE A N 1
ATOM 1450 C CA . ILE A 1 187 ? -5.968 9.429 6.540 1.00 98.31 187 ILE A CA 1
ATOM 1451 C C . ILE A 1 187 ? -7.317 10.104 6.265 1.00 98.31 187 ILE A C 1
ATOM 1453 O O . ILE A 1 187 ? -8.329 9.413 6.148 1.00 98.31 187 ILE A O 1
ATOM 1457 N N . ARG A 1 188 ? -7.334 11.433 6.079 1.00 97.69 188 ARG A N 1
ATOM 1458 C CA . ARG A 1 188 ? -8.554 12.227 5.847 1.00 97.69 188 ARG A CA 1
ATOM 1459 C C . ARG A 1 188 ? -9.378 11.726 4.660 1.00 97.69 188 ARG A C 1
ATOM 1461 O O . ARG A 1 188 ? -10.609 11.693 4.742 1.00 97.69 188 ARG A O 1
ATOM 1468 N N . TYR A 1 189 ? -8.701 11.318 3.585 1.00 95.88 189 TYR A N 1
ATOM 1469 C CA . TYR A 1 189 ? -9.326 10.861 2.339 1.00 95.88 189 TYR A CA 1
ATOM 1470 C C . TYR A 1 189 ? -9.278 9.340 2.133 1.00 95.88 189 TYR A C 1
ATOM 1472 O O . TYR A 1 189 ? -9.721 8.849 1.096 1.00 95.88 189 TYR A O 1
ATOM 1480 N N . ASN A 1 190 ? -8.778 8.570 3.103 1.00 97.38 190 ASN A N 1
ATOM 1481 C CA . ASN A 1 190 ? -8.764 7.115 3.008 1.00 97.38 190 ASN A CA 1
ATOM 1482 C C . ASN A 1 190 ? -10.107 6.523 3.468 1.00 97.38 190 ASN A C 1
ATOM 1484 O O . ASN A 1 190 ? -10.466 6.624 4.640 1.00 97.38 190 ASN A O 1
ATOM 1488 N N . GLY A 1 191 ? -10.833 5.871 2.553 1.00 96.12 191 GLY A N 1
ATOM 1489 C CA . GLY A 1 191 ? -12.140 5.266 2.839 1.00 96.12 191 GLY A CA 1
ATOM 1490 C C . GLY A 1 191 ? -12.110 4.257 3.990 1.00 96.12 191 GLY A C 1
ATOM 1491 O O . GLY A 1 191 ? -12.914 4.369 4.908 1.00 96.12 191 GLY A O 1
ATOM 1492 N N . PHE A 1 192 ? -11.121 3.356 4.020 1.00 97.44 192 PHE A N 1
ATOM 1493 C CA . PHE A 1 192 ? -11.009 2.361 5.090 1.00 97.44 192 PHE A CA 1
ATOM 1494 C C . PHE A 1 192 ? -10.794 3.003 6.459 1.00 97.44 192 PHE A C 1
ATOM 1496 O O . PHE A 1 192 ? -11.414 2.584 7.427 1.00 97.44 192 PHE A O 1
ATOM 1503 N N . ALA A 1 193 ? -9.947 4.031 6.560 1.00 98.31 193 ALA A N 1
ATOM 1504 C CA . ALA A 1 193 ? -9.752 4.732 7.829 1.00 98.31 193 ALA A CA 1
ATOM 1505 C C . ALA A 1 193 ? -11.047 5.377 8.336 1.00 98.31 193 ALA A C 1
ATOM 1507 O O . ALA A 1 193 ? -11.357 5.299 9.523 1.00 98.31 193 ALA A O 1
ATOM 1508 N N . ARG A 1 194 ? -11.824 5.979 7.431 1.00 98.31 194 ARG A N 1
ATOM 1509 C CA . ARG A 1 194 ? -13.111 6.599 7.762 1.00 98.31 194 ARG A CA 1
ATOM 1510 C C . ARG A 1 194 ? -14.142 5.563 8.207 1.00 98.31 194 ARG A C 1
ATOM 1512 O O . ARG A 1 194 ? -14.830 5.804 9.194 1.00 98.31 194 ARG A O 1
ATOM 1519 N N . ASP A 1 195 ? -14.212 4.421 7.529 1.00 97.69 195 ASP A N 1
ATOM 1520 C CA . ASP A 1 195 ? -15.109 3.321 7.896 1.00 97.69 195 ASP A CA 1
ATOM 1521 C C . ASP A 1 195 ? -14.755 2.755 9.278 1.00 97.69 195 ASP A C 1
ATOM 1523 O O . ASP A 1 195 ? -15.627 2.627 10.136 1.00 97.69 195 ASP A O 1
ATOM 1527 N N . MET A 1 196 ? -13.463 2.526 9.538 1.00 98.19 196 MET A N 1
ATOM 1528 C CA . MET A 1 196 ? -12.977 2.076 10.846 1.00 98.19 196 MET A CA 1
ATOM 1529 C C . MET A 1 196 ? -13.320 3.072 11.964 1.00 98.19 196 MET A C 1
ATOM 1531 O O . MET A 1 196 ? -13.778 2.665 13.029 1.00 98.19 196 MET A O 1
ATOM 1535 N N . LEU A 1 197 ? -13.174 4.382 11.730 1.00 98.25 197 LEU A N 1
ATOM 1536 C CA . LEU A 1 197 ? -13.577 5.409 12.702 1.00 98.25 197 LEU A CA 1
ATOM 1537 C C . LEU A 1 197 ? -15.089 5.417 12.949 1.00 98.25 197 LEU A C 1
ATOM 1539 O O . LEU A 1 197 ? -15.515 5.533 14.097 1.00 98.25 197 LEU A O 1
ATOM 1543 N N . CYS A 1 198 ? -15.906 5.252 11.905 1.00 97.44 198 CYS A N 1
ATOM 1544 C CA . CYS A 1 198 ? -17.354 5.101 12.054 1.00 97.44 198 CYS A CA 1
ATOM 1545 C C . CYS A 1 198 ? -17.717 3.888 12.923 1.00 97.44 198 CYS A C 1
ATOM 1547 O O . CYS A 1 198 ? -18.643 3.973 13.729 1.00 97.44 198 CYS A O 1
ATOM 1549 N N . ASP A 1 199 ? -17.015 2.766 12.772 1.00 96.62 199 ASP A N 1
ATOM 1550 C CA . ASP A 1 199 ? -17.271 1.562 13.566 1.00 96.62 199 ASP A CA 1
ATOM 1551 C C . ASP A 1 199 ? -16.814 1.724 15.022 1.00 96.62 199 ASP A C 1
ATOM 1553 O O . ASP A 1 199 ? -17.576 1.410 15.941 1.00 96.62 199 ASP A O 1
ATOM 1557 N N . LEU A 1 200 ? -15.647 2.335 15.245 1.00 97.06 200 LEU A N 1
ATOM 1558 C CA . LEU A 1 200 ? -15.157 2.686 16.581 1.00 97.06 200 LEU A CA 1
ATOM 1559 C C . LEU A 1 200 ? -16.081 3.682 17.302 1.00 97.06 200 LEU A C 1
ATOM 1561 O O . LEU A 1 200 ? -16.259 3.584 18.512 1.00 97.06 200 LEU A O 1
ATOM 1565 N N . LEU A 1 201 ? -16.718 4.616 16.585 1.00 96.62 201 LEU A N 1
ATOM 1566 C CA . LEU A 1 201 ? -17.712 5.528 17.168 1.00 96.62 201 LEU A CA 1
ATOM 1567 C C . LEU A 1 201 ? -18.979 4.801 17.637 1.00 96.62 201 LEU A C 1
ATOM 1569 O O . LEU A 1 201 ? -19.571 5.199 18.639 1.00 96.62 201 LEU A O 1
ATOM 1573 N N . LYS A 1 202 ? -19.404 3.744 16.933 1.00 95.12 202 LYS A N 1
ATOM 1574 C CA . LYS A 1 202 ? -20.578 2.941 17.326 1.00 95.12 202 LYS A CA 1
ATOM 1575 C C . LYS A 1 202 ? -20.288 2.079 18.553 1.00 95.12 202 LYS A C 1
ATOM 1577 O O . LYS A 1 202 ? -21.181 1.870 19.372 1.00 95.12 202 LYS A O 1
ATOM 1582 N N . LYS A 1 203 ? -19.065 1.553 18.657 1.00 93.00 203 LYS A N 1
ATOM 1583 C CA . LYS A 1 203 ? -18.640 0.646 19.729 1.00 93.00 203 LYS A CA 1
ATOM 1584 C C . LYS A 1 203 ? -17.249 1.045 20.245 1.00 93.00 203 LYS A C 1
ATOM 1586 O O . LYS A 1 203 ? -16.269 0.365 19.956 1.00 93.00 203 LYS A O 1
ATOM 1591 N N . PRO A 1 204 ? -17.148 2.142 21.010 1.00 91.50 204 PRO A N 1
ATOM 1592 C CA . PRO A 1 204 ? -15.865 2.611 21.512 1.00 91.50 204 PRO A CA 1
ATOM 1593 C C . PRO A 1 204 ? -15.309 1.645 22.572 1.00 91.50 204 PRO A C 1
ATOM 1595 O O . PRO A 1 204 ? -16.053 1.239 23.472 1.00 91.50 204 PRO A O 1
ATOM 1598 N N . PRO A 1 205 ? -14.003 1.323 22.547 1.00 91.44 205 PRO A N 1
ATOM 1599 C CA . PRO A 1 205 ? -13.330 0.710 23.684 1.00 91.44 205 PRO A CA 1
ATOM 1600 C C . PRO A 1 205 ? -13.484 1.566 24.946 1.00 91.44 205 PRO A C 1
ATOM 1602 O O . PRO A 1 205 ? -13.540 2.801 24.888 1.00 91.44 205 PRO A O 1
ATOM 1605 N N . THR A 1 206 ? -13.541 0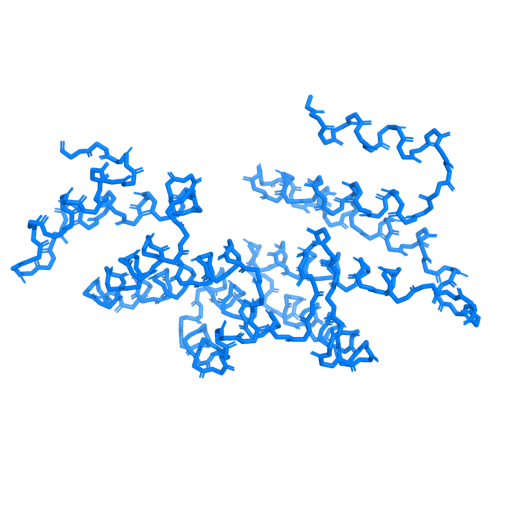.908 26.104 1.00 92.94 206 THR A N 1
ATOM 1606 C CA . THR A 1 206 ? -13.714 1.571 27.402 1.00 92.94 206 THR A CA 1
ATOM 1607 C C . THR A 1 206 ? -12.684 2.685 27.594 1.00 92.94 206 THR A C 1
ATOM 1609 O O . THR A 1 206 ? -11.482 2.450 27.506 1.00 92.94 206 THR A O 1
ATOM 1612 N N . GLY A 1 207 ? -13.161 3.900 27.877 1.00 93.75 207 GLY A N 1
ATOM 1613 C CA . GLY A 1 207 ? -12.313 5.066 28.146 1.00 93.75 207 GLY A CA 1
ATOM 1614 C C . GLY A 1 207 ? -11.800 5.821 26.914 1.00 93.75 207 GLY A C 1
ATOM 1615 O O . GLY A 1 207 ? -11.200 6.871 27.093 1.00 93.75 207 GLY A O 1
ATOM 1616 N N . MET A 1 208 ? -12.069 5.362 25.685 1.00 94.94 208 MET A N 1
ATOM 1617 C CA . MET A 1 208 ? -11.499 5.956 24.456 1.00 94.94 208 MET A CA 1
ATOM 1618 C C . MET A 1 208 ? -12.480 6.817 23.649 1.00 94.94 208 MET A C 1
ATOM 1620 O O . MET A 1 208 ? -12.164 7.286 22.559 1.00 94.94 208 MET A O 1
ATOM 1624 N N . HIS A 1 209 ? -13.692 7.042 24.163 1.00 94.69 209 HIS A N 1
ATOM 1625 C CA . HIS A 1 209 ? -14.738 7.760 23.428 1.00 94.69 209 HIS A CA 1
ATOM 1626 C C . HIS A 1 209 ? -14.334 9.199 23.051 1.00 94.69 209 HIS A C 1
ATOM 1628 O O . HIS A 1 209 ? -14.662 9.656 21.958 1.00 94.69 209 HIS A O 1
ATOM 1634 N N . ALA A 1 210 ? -13.610 9.907 23.926 1.00 95.50 210 ALA A N 1
ATOM 1635 C CA . ALA A 1 210 ? -13.115 11.254 23.635 1.00 95.50 210 ALA A CA 1
ATOM 1636 C C . ALA A 1 210 ? -12.078 11.239 22.498 1.00 95.50 210 ALA A C 1
ATOM 1638 O O . ALA A 1 210 ? -12.260 11.949 21.510 1.00 95.50 210 ALA A O 1
ATOM 1639 N N . ASP A 1 211 ? -11.077 10.361 22.589 1.00 96.00 211 ASP A N 1
ATOM 1640 C CA . ASP A 1 211 ? -9.997 10.234 21.602 1.00 96.00 211 ASP A CA 1
ATOM 1641 C C . ASP A 1 211 ? -10.529 9.879 20.207 1.00 96.00 211 ASP A C 1
ATOM 1643 O O . ASP A 1 211 ? -10.125 10.469 19.203 1.00 96.00 211 ASP A O 1
ATOM 1647 N N . ILE A 1 212 ? -11.491 8.949 20.133 1.00 97.00 212 ILE A N 1
ATOM 1648 C CA . ILE A 1 212 ? -12.124 8.549 18.866 1.00 97.00 212 ILE A CA 1
ATOM 1649 C C . ILE A 1 212 ? -12.883 9.726 18.252 1.00 97.00 212 ILE A C 1
ATOM 1651 O O . ILE A 1 212 ? -12.792 9.945 17.040 1.00 97.00 212 ILE A O 1
ATOM 1655 N N . ARG A 1 213 ? -13.622 10.501 19.060 1.00 97.19 213 ARG A N 1
ATOM 1656 C CA . ARG A 1 213 ? -14.343 11.687 18.570 1.00 97.19 213 ARG A CA 1
ATOM 1657 C C . ARG A 1 213 ? -13.385 12.762 18.078 1.00 97.19 213 ARG A C 1
ATOM 1659 O O . ARG A 1 213 ? -13.626 13.329 17.015 1.00 97.19 213 ARG A O 1
ATOM 1666 N N . GLU A 1 214 ? -12.308 13.019 18.811 1.00 97.12 214 GLU A N 1
ATOM 1667 C CA . GLU A 1 214 ? -11.305 14.020 18.445 1.00 97.12 214 GLU A CA 1
ATOM 1668 C C . GLU A 1 214 ? -10.613 13.655 17.123 1.00 97.12 214 GLU A C 1
ATOM 1670 O O . GLU A 1 214 ? -10.573 14.463 16.190 1.00 97.12 214 GLU A O 1
ATOM 1675 N N . LEU A 1 215 ? -10.157 12.403 16.992 1.00 97.88 215 LEU A N 1
ATOM 1676 C CA . LEU A 1 215 ? -9.567 11.906 15.750 1.00 97.88 215 LEU A CA 1
ATOM 1677 C C . LEU A 1 215 ? -10.573 11.958 14.592 1.00 97.88 215 LEU A C 1
ATOM 1679 O O . LEU A 1 215 ? -10.241 12.421 13.502 1.00 97.88 215 LEU A O 1
ATOM 1683 N N . SER A 1 216 ? -11.821 11.547 14.828 1.00 97.69 216 SER A N 1
ATOM 1684 C CA . SER A 1 216 ? -12.884 11.590 13.816 1.00 97.69 216 SER A CA 1
ATOM 1685 C C . SER A 1 216 ? -13.143 13.011 13.312 1.00 97.69 216 SER A C 1
ATOM 1687 O O . SER A 1 216 ? -13.277 13.210 12.105 1.00 97.69 216 SER A O 1
ATOM 1689 N N . GLN A 1 217 ? -13.130 14.016 14.192 1.00 96.94 217 GLN A N 1
ATOM 1690 C CA . GLN A 1 217 ? -13.250 15.423 13.796 1.00 96.94 217 GLN A CA 1
ATOM 1691 C C . GLN A 1 217 ? -12.077 15.876 12.916 1.00 96.94 217 GLN A C 1
ATOM 1693 O O . GLN A 1 217 ? -12.310 16.474 11.861 1.00 96.94 217 GLN A O 1
ATOM 1698 N N . ARG A 1 218 ? -10.829 15.545 13.283 1.00 96.50 218 ARG A N 1
ATOM 1699 C CA . ARG A 1 218 ? -9.640 15.877 12.467 1.00 96.50 218 ARG A CA 1
ATOM 1700 C C . ARG A 1 218 ? -9.666 15.207 11.091 1.00 96.50 218 ARG A C 1
ATOM 1702 O O . ARG A 1 218 ? -9.350 15.840 10.082 1.00 96.50 218 ARG A O 1
ATOM 1709 N N . VAL A 1 219 ? -10.133 13.960 11.027 1.00 96.12 219 VAL A N 1
ATOM 1710 C CA . VAL A 1 219 ? -10.300 13.184 9.783 1.00 96.12 219 VAL A CA 1
ATOM 1711 C C . VAL A 1 219 ? -11.560 13.609 9.000 1.00 96.12 219 VAL A C 1
ATOM 1713 O O . VAL A 1 219 ? -11.723 13.267 7.828 1.00 96.12 219 VAL A O 1
ATOM 1716 N N . GLY A 1 220 ? -12.451 14.412 9.588 1.00 95.19 220 GLY A N 1
ATOM 1717 C CA . GLY A 1 220 ? -13.692 14.860 8.947 1.00 95.19 220 GLY A CA 1
ATOM 1718 C C . GLY A 1 220 ? -14.734 13.745 8.800 1.00 95.19 220 GLY A C 1
ATOM 1719 O O . GLY A 1 220 ? -15.446 13.679 7.793 1.00 95.19 220 GLY A O 1
ATOM 1720 N N . VAL A 1 221 ? -14.779 12.824 9.760 1.00 94.12 221 VAL A N 1
ATOM 1721 C CA . VAL A 1 221 ? -15.860 11.850 9.955 1.00 94.12 221 VAL A CA 1
ATOM 1722 C C . VAL A 1 221 ? -16.914 12.487 10.860 1.00 94.12 221 VAL A C 1
ATOM 1724 O O . VAL A 1 221 ? -16.588 13.161 11.836 1.00 94.12 221 VAL A O 1
ATOM 1727 N N . ARG A 1 222 ? -18.193 12.314 10.515 1.00 86.50 222 ARG A N 1
ATOM 1728 C CA . ARG A 1 222 ? -19.298 12.879 11.294 1.00 86.50 222 ARG A CA 1
ATOM 1729 C C . ARG A 1 222 ? -19.423 12.122 12.621 1.00 86.50 222 ARG A C 1
ATOM 1731 O O . ARG A 1 222 ? -19.603 10.909 12.612 1.00 86.50 222 ARG A O 1
ATOM 1738 N N . VAL A 1 223 ? -19.328 12.866 13.721 1.00 76.81 223 VAL A N 1
ATOM 1739 C CA . VAL A 1 223 ? -19.422 12.412 15.121 1.00 76.81 223 VAL A CA 1
ATOM 1740 C C . VAL A 1 223 ? -20.753 12.758 15.768 1.00 76.81 223 VAL A C 1
ATOM 1742 O O . VAL A 1 223 ? -21.463 13.634 15.228 1.00 76.81 223 VAL A O 1
#

pLDDT: mean 94.33, std 10.02, range [46.19, 98.81]

Radius of gyration: 18.25 Å; Cα contacts (8 Å, |Δi|>4): 315; chains: 1; bounding box: 43×34×57 Å

Mean predicted aligned error: 4.31 Å